Protein AF-F1T765-F1 (afdb_monomer)

Foldseek 3Di:
DDDDPCPPVVVVVVVVVVVVPDPPPPPLPPVVVVCVVPAQFDFWDDKDQDFPAWPVDQFGIWTWTAGPVRFTWIKTAHSVRPWIKIWGPPAFDDWDDPVQCVLCVVVVVVVQDDDDPDPQKDKGKDWPIWTWTAMDTPDPQADDRIKIKTKMKIAIGTDDPPDDDDDDDRIKIKIWIHHSPPRDIIIGIDPDD

Nearest PDB structures (foldseek):
  1q9g-assembly1_A  TM=2.241E-01  e=2.980E+00  Escherichia coli
  5had-assembly1_A  TM=2.107E-01  e=5.037E+00  Arabidopsis thaliana

Mean predicted aligned error: 12.99 Å

Radius of gyration: 25.13 Å; Cα contacts (8 Å, |Δi|>4): 348; chains: 1; bounding box: 52×64×85 Å

Organism: NCBI:txid588581

pLDDT: mean 74.71, std 17.62, range [35.94, 95.75]

Secondary structure (DSSP, 8-state):
--------HHHHHHHHHHHTS---------HHHHHHHHS-EEEEEEEES-PPPBTTB---EEEEEEETT--EEEEEE-TTSS-EEEEEEEEEEEES-HHHHHHHHHHHHHHHS-----TTEEEEEEEEEEEEEEEEE-STT--SSEEEEEEEEEEEEE--SS-----S-SEEEEEEEEETTT--EEEEEE---

Structure (mmCIF, N/CA/C/O backbone):
data_AF-F1T765-F1
#
_entry.id   AF-F1T765-F1
#
loop_
_atom_site.group_PDB
_atom_site.id
_atom_site.type_symbol
_atom_site.label_atom_id
_atom_site.label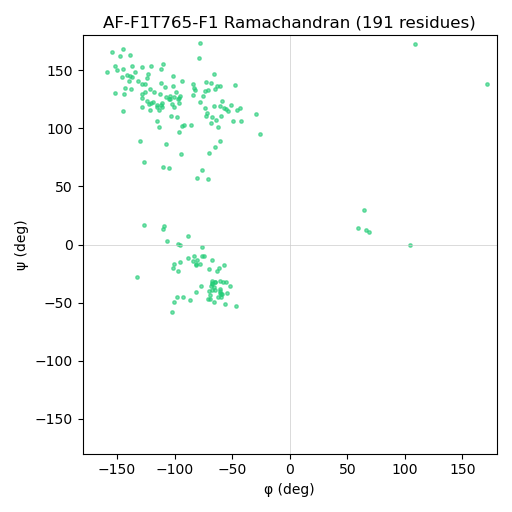_alt_id
_atom_site.label_comp_id
_atom_site.label_asym_id
_atom_site.label_entity_id
_atom_site.label_seq_id
_atom_site.pdbx_PDB_ins_code
_atom_site.Cartn_x
_atom_site.Cartn_y
_atom_site.Cartn_z
_atom_site.occupancy
_atom_site.B_iso_or_equiv
_atom_site.auth_seq_id
_atom_site.auth_comp_id
_atom_site.auth_asym_id
_atom_site.auth_atom_id
_atom_site.pdbx_PDB_model_num
ATOM 1 N N . MET A 1 1 ? -9.607 45.121 -66.274 1.00 36.75 1 MET A N 1
ATOM 2 C CA . MET A 1 1 ? -10.170 43.754 -66.302 1.00 36.75 1 MET A CA 1
ATOM 3 C C . MET A 1 1 ? -10.018 43.162 -64.905 1.00 36.75 1 MET A C 1
ATOM 5 O O . MET A 1 1 ? -8.932 42.735 -64.545 1.00 36.75 1 MET A O 1
ATOM 9 N N . ILE A 1 2 ? -11.048 43.284 -64.062 1.00 36.38 2 ILE A N 1
ATOM 10 C CA . ILE A 1 2 ? -10.992 42.885 -62.647 1.00 36.38 2 ILE A CA 1
ATOM 11 C C . ILE A 1 2 ? -11.568 41.472 -62.557 1.00 36.38 2 ILE A C 1
ATOM 13 O O . ILE A 1 2 ? -12.783 41.292 -62.552 1.00 36.38 2 ILE A O 1
ATOM 17 N N . PHE A 1 3 ? -10.695 40.463 -62.555 1.00 35.94 3 PHE A N 1
ATOM 18 C CA . PHE A 1 3 ? -11.099 39.084 -62.292 1.00 35.94 3 PHE A CA 1
ATOM 19 C C . PHE A 1 3 ? -11.426 38.952 -60.802 1.00 35.94 3 PHE A C 1
ATOM 21 O O . PHE A 1 3 ? -10.570 39.080 -59.929 1.00 35.94 3 PHE A O 1
ATOM 28 N N . ILE A 1 4 ? -12.713 38.776 -60.527 1.00 47.75 4 ILE A N 1
ATOM 29 C CA . ILE A 1 4 ? -13.301 38.715 -59.195 1.00 47.75 4 ILE A CA 1
ATOM 30 C C . ILE A 1 4 ? -12.691 37.541 -58.415 1.00 47.75 4 ILE A C 1
ATOM 32 O O . ILE A 1 4 ? -12.862 36.379 -58.782 1.00 47.75 4 ILE A O 1
ATOM 36 N N . LYS A 1 5 ? -12.037 37.854 -57.287 1.00 54.12 5 LYS A N 1
ATOM 37 C CA . LYS A 1 5 ? -11.737 36.914 -56.198 1.00 54.12 5 LYS A CA 1
ATOM 38 C C . LYS A 1 5 ? -13.054 36.367 -55.631 1.00 54.12 5 LYS A C 1
ATOM 40 O O . LYS A 1 5 ? -13.598 36.921 -54.682 1.00 54.12 5 LYS A O 1
ATOM 45 N N . LYS A 1 6 ? -13.574 35.274 -56.187 1.00 49.47 6 LYS A N 1
ATOM 46 C CA . LYS A 1 6 ? -14.536 34.410 -55.488 1.00 49.47 6 LYS A CA 1
ATOM 47 C C . LYS A 1 6 ? -13.748 33.282 -54.840 1.00 49.47 6 LYS A C 1
ATOM 49 O O . LYS A 1 6 ? -13.691 32.171 -55.356 1.00 49.47 6 LYS A O 1
ATOM 54 N N . ILE A 1 7 ? -13.107 33.588 -53.712 1.00 54.66 7 ILE A N 1
ATOM 55 C CA . ILE A 1 7 ? -12.743 32.530 -52.769 1.00 54.66 7 ILE A CA 1
ATOM 56 C C . ILE A 1 7 ? -14.070 31.886 -52.379 1.00 54.66 7 ILE A C 1
ATOM 58 O O . ILE A 1 7 ? -14.937 32.532 -51.791 1.00 54.66 7 ILE A O 1
ATOM 62 N N . ASN A 1 8 ? -14.259 30.651 -52.835 1.00 53.41 8 ASN A N 1
ATOM 63 C CA . ASN A 1 8 ? -15.448 29.859 -52.585 1.00 53.41 8 ASN A CA 1
ATOM 64 C C . ASN A 1 8 ? -15.675 29.821 -51.070 1.00 53.41 8 ASN A C 1
ATOM 66 O O . ASN A 1 8 ? -14.854 29.263 -50.342 1.00 53.41 8 ASN A O 1
ATOM 70 N N . LEU A 1 9 ? -16.770 30.415 -50.589 1.00 51.91 9 LEU A N 1
ATOM 71 C CA . LEU A 1 9 ? -17.118 30.428 -49.162 1.00 51.91 9 LEU A CA 1
ATOM 72 C C . LEU A 1 9 ? -17.172 28.997 -48.595 1.00 51.91 9 LEU A C 1
ATOM 74 O O . LEU A 1 9 ? -16.782 28.759 -47.458 1.00 51.91 9 LEU A O 1
ATOM 78 N N . ALA A 1 10 ? -17.564 28.038 -49.440 1.00 56.56 10 ALA A N 1
ATOM 79 C CA . ALA A 1 10 ? -17.563 26.608 -49.152 1.00 56.56 10 ALA A CA 1
ATOM 80 C C . ALA A 1 10 ? -16.166 26.047 -48.822 1.00 56.56 10 ALA A C 1
ATOM 82 O O . ALA A 1 10 ? -16.053 25.131 -48.017 1.00 56.56 10 ALA A O 1
ATOM 83 N N . PHE A 1 11 ? -15.100 26.613 -49.396 1.00 54.44 11 PHE A N 1
ATOM 84 C CA . PHE A 1 11 ? -13.723 26.177 -49.153 1.00 54.44 11 PHE A CA 1
ATOM 85 C C . PHE A 1 11 ? -13.198 26.683 -47.803 1.00 54.44 11 PHE A C 1
ATOM 87 O O . PHE A 1 11 ? -12.518 25.953 -47.090 1.00 54.44 11 PHE A O 1
ATOM 94 N N . VAL A 1 12 ? -13.587 27.900 -47.401 1.00 56.88 12 VAL A N 1
ATOM 95 C CA . VAL A 1 12 ? -13.310 28.420 -46.050 1.00 56.88 12 VAL A CA 1
ATOM 96 C C . VAL A 1 12 ? -14.108 27.632 -45.006 1.00 56.88 12 VAL A C 1
ATOM 98 O O . VAL A 1 12 ? -13.567 27.281 -43.961 1.00 56.88 12 VAL A O 1
ATOM 101 N N . PHE A 1 13 ? -15.357 27.266 -45.315 1.00 52.22 13 PHE A N 1
ATOM 102 C CA . PHE A 1 13 ? -16.193 26.446 -44.434 1.00 52.22 13 PHE A CA 1
ATOM 103 C C . PHE A 1 13 ? -15.626 25.029 -44.236 1.00 52.22 13 PHE A C 1
ATOM 105 O O . PHE A 1 13 ? -15.615 24.528 -43.116 1.00 52.22 13 PHE A O 1
ATOM 112 N N . LEU A 1 14 ? -15.080 24.413 -45.292 1.00 54.53 14 LEU A N 1
ATOM 113 C CA . LEU A 1 14 ? -14.406 23.109 -45.230 1.00 54.53 14 LEU A CA 1
ATOM 114 C C . LEU A 1 14 ? -13.110 23.139 -44.408 1.00 54.53 14 LEU A C 1
ATOM 116 O O . LEU A 1 14 ? -12.839 22.188 -43.680 1.00 54.53 14 LEU A O 1
ATOM 120 N N . ILE A 1 15 ? -12.342 24.231 -44.463 1.00 54.78 15 ILE A N 1
ATOM 121 C CA . ILE A 1 15 ? -11.128 24.384 -43.646 1.00 54.78 15 ILE A CA 1
ATOM 122 C C . ILE A 1 15 ? -11.493 24.559 -42.162 1.00 54.78 15 ILE A C 1
ATOM 124 O O . ILE A 1 15 ? -10.871 23.932 -41.310 1.00 54.78 15 ILE A O 1
ATOM 128 N N . VAL A 1 16 ? -12.548 25.318 -41.837 1.00 55.41 16 VAL A N 1
ATOM 129 C CA . VAL A 1 16 ? -13.034 25.464 -40.447 1.00 55.41 16 VAL A CA 1
ATOM 130 C C . VAL A 1 16 ? -13.638 24.154 -39.912 1.00 55.41 16 VAL A C 1
ATOM 132 O O . VAL A 1 16 ? -13.420 23.813 -38.751 1.00 55.41 16 VAL A O 1
ATOM 135 N N . LEU A 1 17 ? -14.319 23.368 -40.754 1.00 48.44 17 LEU A N 1
ATOM 136 C CA . LEU A 1 17 ? -14.787 22.020 -40.400 1.00 48.44 17 LEU A CA 1
ATOM 137 C C . LEU A 1 17 ? -13.632 21.025 -40.210 1.00 48.44 17 LEU A C 1
ATOM 139 O O . LEU A 1 17 ? -13.716 20.182 -39.321 1.00 48.44 17 LEU A O 1
ATOM 143 N N . GLY A 1 18 ? -12.539 21.157 -40.970 1.00 47.56 18 GLY A N 1
ATOM 144 C CA . GLY A 1 18 ? -11.315 20.366 -40.800 1.00 47.56 18 GLY A CA 1
ATOM 145 C C . GLY A 1 18 ? -10.597 20.620 -39.469 1.00 47.56 18 GLY A C 1
ATOM 146 O O . GLY A 1 18 ? -10.063 19.682 -38.885 1.00 47.56 18 GLY A O 1
ATOM 147 N N . PHE A 1 19 ? -10.660 21.846 -38.935 1.00 46.06 19 PHE A N 1
ATOM 148 C CA . PHE A 1 19 ? -10.177 22.170 -37.581 1.00 46.06 19 PHE A CA 1
ATOM 149 C C . PHE A 1 19 ? -11.138 21.732 -36.460 1.00 46.06 19 PHE A C 1
ATOM 151 O O . PHE A 1 19 ? -10.733 21.646 -35.302 1.00 46.06 19 PHE A O 1
ATOM 158 N N . LEU A 1 20 ? -12.401 21.434 -36.787 1.00 42.84 20 LEU A N 1
ATOM 159 C CA . LEU A 1 20 ? -13.411 20.921 -35.854 1.00 42.84 20 LEU A CA 1
ATOM 160 C C . LEU A 1 20 ? -13.539 19.394 -35.868 1.00 42.84 20 LEU A C 1
ATOM 162 O O . LEU A 1 20 ? -14.302 18.851 -35.061 1.00 42.84 20 LEU A O 1
ATOM 166 N N . VAL A 1 21 ? -12.757 18.686 -36.696 1.00 45.31 21 VAL A N 1
ATOM 167 C CA . VAL A 1 21 ? -12.472 17.261 -36.484 1.00 45.31 21 VAL A CA 1
ATOM 168 C C . VAL A 1 21 ? -11.566 17.172 -35.265 1.00 45.31 21 VAL A C 1
ATOM 170 O O . VAL A 1 21 ? -10.345 17.072 -35.342 1.00 45.31 21 VAL A O 1
ATOM 173 N N . ARG A 1 22 ? -12.235 17.294 -34.118 1.00 37.75 22 ARG A N 1
ATOM 174 C CA . ARG A 1 22 ? -11.790 16.929 -32.788 1.00 37.75 22 ARG A CA 1
ATOM 175 C C . ARG A 1 22 ? -10.817 15.770 -32.906 1.00 37.75 22 ARG A C 1
ATOM 177 O O . ARG A 1 22 ? -11.221 14.647 -33.196 1.00 37.75 22 ARG A O 1
ATOM 184 N N . CYS A 1 23 ? -9.560 16.044 -32.591 1.00 43.03 23 CYS A N 1
ATOM 185 C CA . CYS A 1 23 ? -8.761 15.064 -31.887 1.00 43.03 23 CYS A CA 1
ATOM 186 C C . CYS A 1 23 ? -9.663 14.552 -30.750 1.00 43.03 23 CYS A C 1
ATOM 188 O O . CYS A 1 23 ? -10.072 15.370 -29.917 1.00 43.03 23 CYS A O 1
ATOM 190 N N . PRO A 1 24 ? -10.065 13.272 -30.699 1.00 41.12 24 PRO A N 1
ATOM 191 C CA . PRO A 1 24 ? -10.692 12.741 -29.512 1.00 41.12 24 PRO A CA 1
ATOM 192 C C . PRO A 1 24 ? -9.564 12.524 -28.502 1.00 41.12 24 PRO A C 1
ATOM 194 O O . PRO A 1 24 ? -9.298 11.408 -28.076 1.00 41.12 24 PRO A O 1
ATOM 197 N N . GLN A 1 25 ? -8.910 13.607 -28.076 1.00 42.47 25 GLN A N 1
ATOM 198 C CA . GLN A 1 25 ? -8.553 13.694 -26.677 1.00 42.47 25 GLN A CA 1
ATOM 199 C C . GLN A 1 25 ? -9.902 13.769 -25.964 1.00 42.47 25 GLN A C 1
ATOM 201 O O . GLN A 1 25 ? -10.425 14.843 -25.672 1.00 42.47 25 GLN A O 1
ATOM 206 N N . GLN A 1 26 ? -10.511 12.600 -25.719 1.00 38.69 26 GLN A N 1
ATOM 207 C CA . GLN A 1 26 ? -11.196 12.435 -24.446 1.00 38.69 26 GLN A CA 1
ATOM 208 C C . GLN A 1 26 ? -10.228 13.042 -23.437 1.00 38.69 26 GLN A C 1
ATOM 210 O O . GLN A 1 26 ? -9.084 12.581 -23.403 1.00 38.69 26 GLN A O 1
ATOM 215 N N . PRO A 1 27 ? -10.598 14.111 -22.716 1.00 46.50 27 PRO A N 1
ATOM 216 C CA . PRO A 1 27 ? -9.723 14.560 -21.664 1.00 46.50 27 PRO A CA 1
ATOM 217 C C . PRO A 1 27 ? -9.581 13.332 -20.770 1.00 46.50 27 PRO A C 1
ATOM 219 O O . PRO A 1 27 ? -10.585 12.828 -20.254 1.00 46.50 27 PRO A O 1
ATOM 222 N N . GLU A 1 28 ? -8.360 12.804 -20.644 1.00 52.75 28 GLU A N 1
ATOM 223 C CA . GLU A 1 28 ? -7.955 12.237 -19.367 1.00 52.75 28 GLU A CA 1
ATOM 224 C C . GLU A 1 28 ? -8.486 13.243 -18.357 1.00 52.75 28 GLU A C 1
ATOM 226 O O . GLU A 1 28 ? -8.101 14.414 -18.386 1.00 52.75 28 GLU A O 1
ATOM 231 N N . LYS A 1 29 ? -9.559 12.861 -17.658 1.00 60.97 29 LYS A N 1
ATOM 232 C CA . LYS A 1 29 ? -10.260 13.765 -16.753 1.00 60.97 29 LYS A CA 1
ATOM 233 C C . LYS A 1 29 ? -9.171 14.336 -15.864 1.00 60.97 29 LYS A C 1
ATOM 235 O O . LYS A 1 29 ? -8.483 13.544 -15.230 1.00 60.97 29 LYS A O 1
ATOM 240 N N . ASP A 1 30 ? -9.002 15.655 -15.877 1.00 75.69 30 ASP A N 1
ATOM 241 C C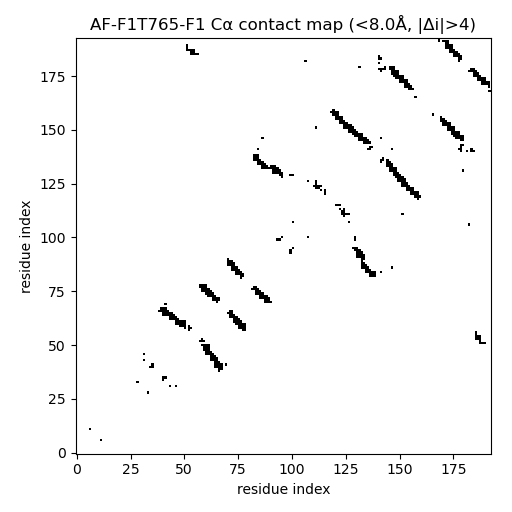A . ASP A 1 30 ? -7.968 16.320 -15.095 1.00 75.69 30 ASP A CA 1
ATOM 242 C C . ASP A 1 30 ? -8.035 15.800 -13.652 1.00 75.69 30 ASP A C 1
ATOM 244 O O . ASP A 1 30 ? -9.002 16.050 -12.921 1.00 75.69 30 ASP A O 1
ATOM 248 N N . ILE A 1 31 ? -7.051 14.968 -13.305 1.00 77.31 31 ILE A N 1
ATOM 249 C CA . ILE A 1 31 ? -7.026 14.197 -12.067 1.00 77.31 31 ILE A CA 1
ATOM 250 C C . ILE A 1 31 ? -6.926 15.139 -10.871 1.00 77.31 31 ILE A C 1
ATOM 252 O O . ILE A 1 31 ? -7.537 14.881 -9.836 1.00 77.31 31 ILE A O 1
ATOM 256 N N . GLU A 1 32 ? -6.254 16.279 -11.034 1.00 81.62 32 GLU A N 1
ATOM 257 C CA . GLU A 1 32 ? -6.145 17.308 -10.007 1.00 81.62 32 GLU A CA 1
ATOM 258 C C . GLU A 1 32 ? -7.510 17.933 -9.724 1.00 81.62 32 GLU A C 1
ATOM 260 O O . GLU A 1 32 ? -7.960 17.959 -8.575 1.00 81.62 32 GLU A O 1
ATOM 265 N N . THR A 1 33 ? -8.222 18.344 -10.780 1.00 83.12 33 THR A N 1
ATOM 266 C CA . THR A 1 33 ? -9.591 18.869 -10.666 1.00 83.12 33 THR A CA 1
ATOM 267 C C . THR A 1 33 ? -10.541 17.827 -10.075 1.00 83.12 33 THR A C 1
ATOM 269 O O . THR A 1 33 ? -11.374 18.153 -9.222 1.00 83.12 33 THR A O 1
ATOM 272 N N . TYR A 1 34 ? -10.429 16.560 -10.491 1.00 84.62 34 TYR A N 1
ATOM 273 C CA . TYR A 1 34 ? -11.228 15.478 -9.920 1.00 84.62 34 TYR A CA 1
ATOM 274 C C . TYR A 1 34 ? -10.975 15.333 -8.419 1.00 84.62 34 TYR A C 1
ATOM 276 O O . TYR A 1 34 ? -11.930 15.220 -7.644 1.00 84.62 34 TYR A O 1
ATOM 284 N N . ILE A 1 35 ? -9.711 15.369 -8.000 1.00 83.06 35 ILE A N 1
ATOM 285 C CA . ILE A 1 35 ? -9.341 15.174 -6.603 1.00 83.06 35 ILE A CA 1
ATOM 286 C C . ILE A 1 35 ? -9.795 16.349 -5.744 1.00 83.06 35 ILE A C 1
ATOM 288 O O . ILE A 1 35 ? -10.443 16.135 -4.722 1.00 83.06 35 ILE A O 1
ATOM 292 N N . ALA A 1 36 ? -9.544 17.579 -6.194 1.00 8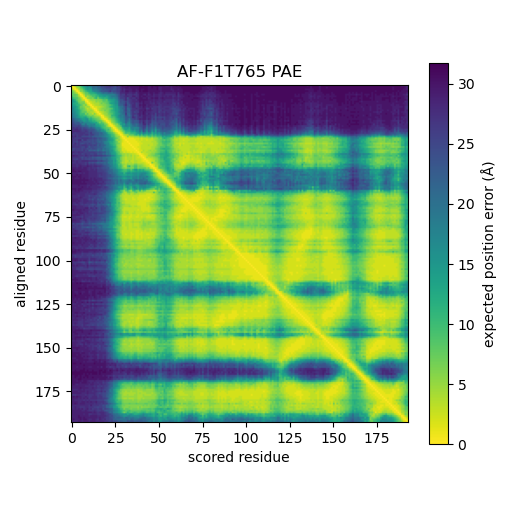2.75 36 ALA A N 1
ATOM 293 C CA . ALA A 1 36 ? -9.976 18.794 -5.509 1.00 82.75 36 ALA A CA 1
ATOM 294 C C . ALA A 1 36 ? -11.499 18.855 -5.307 1.00 82.75 36 ALA A C 1
ATOM 296 O O . ALA A 1 36 ? -11.975 19.405 -4.314 1.00 82.75 36 ALA A O 1
ATOM 297 N N . LYS A 1 37 ? -12.269 18.281 -6.242 1.00 85.69 37 LYS A N 1
ATOM 298 C CA . LYS A 1 37 ? -13.733 18.247 -6.179 1.00 85.69 37 LYS A CA 1
ATOM 299 C C . LYS A 1 37 ? -14.283 17.139 -5.276 1.00 85.69 37 LYS A C 1
ATOM 301 O O . LYS A 1 37 ? -15.283 17.370 -4.601 1.00 85.69 37 LYS A O 1
ATOM 306 N N . ASN A 1 38 ? -13.701 15.938 -5.318 1.00 85.75 38 ASN A N 1
ATOM 307 C CA . ASN A 1 38 ? -14.290 14.745 -4.688 1.00 85.75 38 ASN A CA 1
ATOM 308 C C . ASN A 1 38 ? -13.662 14.378 -3.342 1.00 85.75 38 ASN A C 1
ATOM 310 O O . ASN A 1 38 ? -14.288 13.682 -2.545 1.00 85.75 38 ASN A O 1
ATOM 314 N N . PHE A 1 39 ? -12.449 14.848 -3.073 1.00 85.44 39 PHE A N 1
ATOM 315 C CA . PHE A 1 39 ? -11.780 14.665 -1.796 1.00 85.44 39 PHE A CA 1
ATOM 316 C C . PHE A 1 39 ? -11.673 16.024 -1.112 1.00 85.44 39 PHE A C 1
ATOM 318 O O . PHE A 1 39 ? -11.617 17.060 -1.770 1.00 85.44 39 PHE A O 1
ATOM 325 N N . GLU A 1 40 ? -11.661 16.041 0.221 1.00 85.31 40 GLU A N 1
ATOM 326 C CA . GLU A 1 40 ? -11.496 17.265 1.013 1.00 85.31 40 GLU A CA 1
ATOM 327 C C . GLU A 1 40 ? -10.059 17.800 0.907 1.00 85.31 40 GLU A C 1
ATOM 329 O O . GLU A 1 40 ? -9.364 17.950 1.900 1.00 85.31 40 GLU A O 1
ATOM 334 N N . CYS A 1 41 ? -9.582 18.059 -0.305 1.00 86.31 41 CYS A N 1
ATOM 335 C CA . CYS A 1 41 ? -8.218 18.442 -0.606 1.00 86.31 41 CYS A CA 1
ATOM 336 C C . CYS A 1 41 ? -8.013 19.944 -0.372 1.00 86.31 41 CYS A C 1
ATOM 338 O O . CYS A 1 41 ? -8.806 20.780 -0.811 1.00 86.31 41 CYS A O 1
ATOM 340 N N . LYS A 1 42 ? -6.924 20.279 0.321 1.00 87.00 42 LYS A N 1
ATOM 341 C CA . LYS A 1 42 ? -6.418 21.640 0.520 1.00 87.00 42 LYS A CA 1
ATOM 342 C C . LYS A 1 42 ? -5.305 21.963 -0.473 1.00 87.00 42 LYS A C 1
ATOM 344 O O . LYS A 1 42 ? -5.285 23.052 -1.040 1.00 87.00 42 LYS A O 1
ATOM 349 N N . THR A 1 43 ? -4.364 21.041 -0.668 1.00 87.44 43 THR A N 1
ATOM 350 C CA . THR A 1 43 ? -3.207 21.239 -1.552 1.00 87.44 43 THR A CA 1
ATOM 351 C C . THR A 1 43 ? -2.736 19.906 -2.109 1.00 87.44 43 THR A C 1
ATOM 353 O O . THR A 1 43 ? -2.514 18.974 -1.340 1.00 87.44 43 THR A O 1
ATOM 356 N N . ILE A 1 44 ? -2.543 19.825 -3.424 1.00 85.88 44 ILE A N 1
ATOM 357 C CA . ILE A 1 44 ? -1.947 18.658 -4.082 1.00 85.88 44 ILE A CA 1
ATOM 358 C C . ILE A 1 44 ? -0.425 18.792 -4.000 1.00 85.88 44 ILE A C 1
ATOM 360 O O . ILE A 1 44 ? 0.123 19.848 -4.308 1.00 85.88 44 ILE A O 1
ATOM 364 N N . LYS A 1 45 ? 0.247 17.739 -3.530 1.00 83.12 45 LYS A N 1
ATOM 365 C CA . LYS A 1 45 ? 1.708 17.689 -3.379 1.00 83.12 45 LYS A CA 1
ATOM 366 C C . LYS A 1 45 ? 2.369 17.096 -4.621 1.00 83.12 45 LYS A C 1
ATOM 368 O O . LYS A 1 45 ? 3.365 17.635 -5.092 1.00 83.12 45 LYS A O 1
ATOM 373 N N . SER A 1 46 ? 1.822 16.003 -5.146 1.00 79.69 46 SER A N 1
ATOM 374 C CA . SER A 1 46 ? 2.315 15.370 -6.369 1.00 79.69 46 SER A CA 1
ATOM 375 C C . SER A 1 46 ? 1.251 14.494 -7.019 1.00 79.69 46 SER A C 1
ATOM 377 O O . SER A 1 46 ? 0.450 13.874 -6.322 1.00 79.69 46 SER A O 1
ATOM 379 N N . VAL A 1 47 ? 1.292 14.410 -8.349 1.00 74.62 47 VAL A N 1
ATOM 380 C CA . VAL A 1 47 ? 0.541 13.450 -9.163 1.00 74.62 47 VAL A CA 1
ATOM 381 C C . VAL A 1 47 ? 1.563 12.651 -9.963 1.00 74.62 47 VAL A C 1
ATOM 383 O O . VAL A 1 47 ? 2.280 13.218 -10.785 1.00 74.62 47 VAL A O 1
ATOM 386 N N . ASP A 1 48 ? 1.645 11.349 -9.716 1.00 68.00 48 ASP A N 1
ATOM 387 C CA . ASP A 1 48 ? 2.419 10.423 -10.537 1.00 68.00 48 ASP A CA 1
ATOM 388 C C . ASP A 1 48 ? 1.458 9.635 -11.437 1.00 68.00 48 ASP A C 1
ATOM 390 O O . ASP A 1 48 ? 0.642 8.831 -10.971 1.00 68.00 48 ASP A O 1
ATOM 394 N N . GLY A 1 49 ? 1.533 9.916 -12.741 1.00 55.66 49 GLY A N 1
ATOM 395 C CA . GLY A 1 49 ? 0.773 9.219 -13.784 1.00 55.66 49 GLY A CA 1
ATOM 396 C C . GLY A 1 49 ? 1.325 7.831 -14.123 1.00 55.66 49 GLY A C 1
ATOM 397 O O . GLY A 1 49 ? 0.756 7.128 -14.954 1.00 55.66 49 GLY A O 1
ATOM 398 N N . THR A 1 50 ? 2.426 7.429 -13.489 1.00 52.00 50 THR A N 1
ATOM 399 C CA . THR A 1 50 ? 3.126 6.161 -13.705 1.00 52.00 50 THR A CA 1
ATOM 400 C C . THR A 1 50 ? 3.304 5.440 -12.377 1.00 52.00 50 THR A C 1
ATOM 402 O O . THR A 1 50 ? 4.406 5.288 -11.859 1.00 52.00 50 THR A O 1
ATOM 405 N N . VAL A 1 51 ? 2.202 4.933 -11.830 1.00 49.69 51 VAL A N 1
ATOM 406 C CA . VAL A 1 51 ? 2.307 3.907 -10.786 1.00 49.69 51 VAL A CA 1
ATOM 407 C C . VAL A 1 51 ? 2.794 2.622 -11.461 1.00 49.69 51 VAL A C 1
ATOM 409 O O . VAL A 1 51 ? 2.249 2.262 -12.512 1.00 49.69 51 VAL A O 1
ATOM 412 N N . PRO A 1 52 ? 3.804 1.919 -10.914 1.00 44.38 52 PRO A N 1
ATOM 413 C CA . PRO A 1 52 ? 4.091 0.554 -11.330 1.00 44.38 52 PRO A CA 1
ATOM 414 C C . PRO A 1 52 ? 2.780 -0.244 -11.353 1.00 44.38 52 PRO A C 1
ATOM 416 O O . PRO A 1 52 ? 1.956 -0.065 -10.451 1.00 44.38 52 PRO A O 1
ATOM 419 N N . PRO A 1 53 ? 2.539 -1.078 -12.379 1.00 43.75 53 PRO A N 1
ATOM 420 C CA . PRO A 1 53 ? 1.311 -1.851 -12.461 1.00 43.75 53 PRO A CA 1
ATOM 421 C C . PRO A 1 53 ? 1.165 -2.661 -11.176 1.00 43.75 53 PRO A C 1
ATOM 423 O O . PRO A 1 53 ? 1.998 -3.516 -10.886 1.00 43.75 53 PRO A O 1
ATOM 426 N N . ILE A 1 54 ? 0.116 -2.375 -10.405 1.00 47.72 54 ILE A N 1
ATOM 427 C CA . ILE A 1 54 ? -0.180 -3.136 -9.198 1.00 47.72 54 ILE A CA 1
ATOM 428 C C . ILE A 1 54 ? -0.367 -4.588 -9.633 1.00 47.72 54 ILE A C 1
ATOM 430 O O . ILE A 1 54 ? -1.200 -4.872 -10.502 1.00 47.72 54 ILE A O 1
ATOM 434 N N . LEU A 1 55 ? 0.408 -5.512 -9.064 1.00 40.44 55 LEU A N 1
ATOM 435 C CA . LEU A 1 55 ? 0.286 -6.933 -9.380 1.00 40.44 55 LEU A CA 1
ATOM 436 C C . LEU A 1 55 ? -1.120 -7.399 -8.959 1.00 40.44 55 LEU A C 1
ATOM 438 O O . LEU A 1 55 ? -1.413 -7.575 -7.781 1.00 40.44 55 LEU A O 1
ATOM 442 N N . GLY A 1 56 ? -2.023 -7.510 -9.943 1.00 41.91 56 GLY A N 1
ATOM 443 C CA . GLY A 1 56 ? -3.446 -7.827 -9.755 1.00 41.91 56 GLY A CA 1
ATOM 444 C C . GLY A 1 56 ? -4.441 -6.659 -9.896 1.00 41.91 56 GLY A C 1
ATOM 445 O O . GLY A 1 56 ? -5.645 -6.898 -9.805 1.00 41.91 56 GLY A O 1
ATOM 446 N N . GLY A 1 57 ? -4.009 -5.418 -10.166 1.00 45.47 57 GLY A N 1
ATOM 447 C CA . GLY A 1 57 ? -4.899 -4.248 -10.217 1.00 45.47 57 GLY A CA 1
ATOM 448 C C . GLY A 1 57 ? -4.543 -3.203 -11.282 1.00 45.47 57 GLY A C 1
ATOM 449 O O . GLY A 1 57 ? -3.426 -2.713 -11.355 1.00 45.47 57 GLY A O 1
ATOM 450 N N . LYS A 1 58 ? -5.539 -2.800 -12.083 1.00 52.06 58 LYS A N 1
ATOM 451 C CA . LYS A 1 58 ? -5.456 -1.724 -13.094 1.00 52.06 58 LYS A CA 1
ATOM 452 C C . LYS A 1 58 ? -5.608 -0.325 -12.458 1.00 52.06 58 LYS A C 1
ATOM 454 O O . LYS A 1 58 ? -6.565 0.381 -12.782 1.00 52.06 58 LYS A O 1
ATOM 459 N N . PHE A 1 59 ? -4.764 0.050 -11.498 1.00 57.50 59 PHE A N 1
ATOM 460 C CA . PHE A 1 59 ? -4.795 1.399 -10.908 1.00 57.50 59 PHE A CA 1
ATOM 461 C C . PHE A 1 59 ? -3.693 2.259 -11.522 1.00 57.50 59 PHE A C 1
ATOM 463 O O . PHE A 1 59 ? -2.547 1.827 -11.534 1.00 57.50 59 PHE A O 1
ATOM 470 N N . ASN A 1 60 ? -4.032 3.444 -12.044 1.00 63.50 60 ASN A N 1
ATOM 471 C CA . ASN A 1 60 ? -3.124 4.212 -12.911 1.00 63.50 60 ASN A CA 1
ATOM 472 C C . ASN A 1 60 ? -2.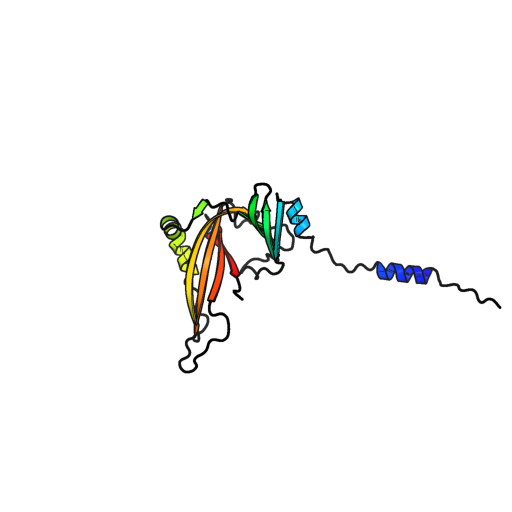888 5.659 -12.461 1.00 63.50 60 ASN A C 1
ATOM 474 O O . ASN A 1 60 ? -2.376 6.442 -13.248 1.00 63.50 60 ASN A O 1
ATOM 478 N N . TYR A 1 61 ? -3.203 6.030 -11.221 1.00 64.62 61 TYR A N 1
ATOM 479 C CA . TYR A 1 61 ? -2.718 7.294 -10.665 1.00 64.62 61 TYR A CA 1
ATOM 480 C C . TYR A 1 61 ? -2.377 7.136 -9.188 1.00 64.62 61 TYR A C 1
ATOM 482 O O . TYR A 1 61 ? -3.161 6.567 -8.419 1.00 64.62 61 TYR A O 1
ATOM 490 N N . TYR A 1 62 ? -1.219 7.674 -8.812 1.00 75.12 62 TYR A N 1
ATOM 491 C CA . TYR A 1 62 ? -0.809 7.878 -7.430 1.00 75.12 62 TYR A CA 1
ATOM 492 C C . TYR A 1 62 ? -0.767 9.378 -7.173 1.00 75.12 62 TYR A C 1
ATOM 494 O O . TYR A 1 62 ? -0.047 10.111 -7.850 1.00 75.12 62 TYR 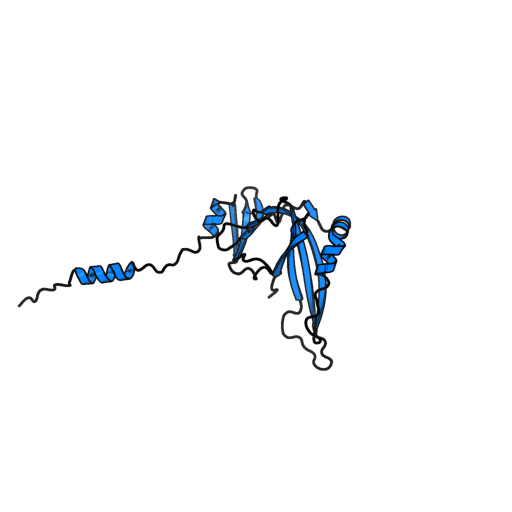A O 1
ATOM 502 N N . VAL A 1 63 ? -1.557 9.851 -6.213 1.00 80.50 63 VAL A N 1
ATOM 503 C CA . VAL A 1 63 ? -1.616 11.278 -5.882 1.00 80.50 63 VAL A CA 1
ATOM 504 C C . VAL A 1 63 ? -1.409 11.476 -4.397 1.00 80.50 63 VAL A C 1
ATOM 506 O O . VAL A 1 63 ? -2.138 10.909 -3.587 1.00 80.50 63 VAL A O 1
ATOM 509 N N . SER A 1 64 ? -0.447 12.322 -4.040 1.00 86.44 64 SER A N 1
ATOM 510 C CA . SER A 1 64 ? -0.258 12.772 -2.665 1.00 86.44 64 SER A CA 1
ATOM 511 C C . SER A 1 64 ? -0.827 14.180 -2.488 1.00 86.44 64 SER A C 1
ATOM 513 O O . SER A 1 64 ? -0.656 15.056 -3.341 1.00 86.44 64 SER A O 1
ATOM 515 N N . PHE A 1 65 ? -1.540 14.413 -1.388 1.00 89.62 65 PHE A N 1
ATOM 516 C CA . PHE A 1 65 ? -2.155 15.706 -1.094 1.00 89.62 65 PHE A CA 1
ATOM 517 C C . PHE A 1 65 ? -2.347 15.913 0.412 1.00 89.62 65 PHE A C 1
ATOM 519 O O . PHE A 1 65 ? -2.237 14.983 1.207 1.00 89.62 65 PHE A O 1
ATOM 526 N N . VAL A 1 66 ? -2.625 17.154 0.801 1.00 91.25 66 VAL A N 1
ATOM 527 C CA . VAL A 1 66 ? -3.000 17.541 2.165 1.00 91.25 66 VAL A CA 1
ATOM 528 C C . VAL A 1 66 ? -4.498 17.793 2.194 1.00 91.25 66 VAL A C 1
ATOM 530 O O . VAL A 1 66 ? -5.000 18.559 1.364 1.00 91.25 66 VAL A O 1
ATOM 533 N N . ASP A 1 67 ? -5.219 17.169 3.122 1.00 90.00 67 ASP A N 1
ATOM 534 C CA . ASP A 1 67 ? -6.654 17.409 3.284 1.00 90.00 67 ASP A CA 1
ATOM 535 C C . ASP A 1 67 ? -6.951 18.731 4.034 1.00 90.00 67 ASP A C 1
ATOM 537 O O . ASP A 1 67 ? -6.056 19.427 4.526 1.00 90.00 67 ASP A O 1
ATOM 541 N N . LYS A 1 68 ? -8.225 19.122 4.122 1.00 89.75 68 LYS A N 1
ATOM 542 C CA . LYS A 1 68 ? -8.666 20.346 4.817 1.00 89.75 68 LYS A CA 1
ATOM 543 C C . LYS A 1 68 ? -8.368 20.337 6.319 1.00 89.75 68 LYS A C 1
ATOM 545 O O . LYS A 1 68 ? -8.264 21.408 6.914 1.00 89.75 68 LYS A O 1
ATOM 550 N N . SER A 1 69 ? -8.199 19.162 6.917 1.00 90.44 69 SER A N 1
ATOM 551 C CA . SER A 1 69 ? -7.795 18.975 8.311 1.00 90.44 69 SER A CA 1
ATOM 552 C C . SER A 1 69 ? -6.272 18.925 8.495 1.00 90.44 69 SER A C 1
ATOM 554 O O . SER A 1 69 ? -5.806 18.721 9.612 1.00 90.44 69 SER A O 1
ATOM 556 N N . ASN A 1 70 ? -5.495 19.195 7.440 1.00 90.62 70 ASN A N 1
ATOM 557 C CA . ASN A 1 70 ? -4.033 19.117 7.400 1.00 90.62 70 ASN A CA 1
ATOM 558 C C . ASN A 1 70 ? -3.470 17.698 7.592 1.00 90.62 70 ASN A C 1
ATOM 560 O O . ASN A 1 70 ? -2.356 17.541 8.091 1.00 90.62 70 ASN A O 1
ATOM 564 N N . ASN A 1 71 ? -4.215 16.668 7.189 1.00 89.69 71 ASN A N 1
ATOM 565 C CA . ASN A 1 71 ? -3.693 15.309 7.121 1.00 89.69 71 ASN A CA 1
ATOM 566 C C . ASN A 1 71 ? -2.961 15.074 5.806 1.00 89.69 71 ASN A C 1
ATOM 568 O O . ASN A 1 71 ? -3.448 15.443 4.734 1.00 89.69 71 ASN A O 1
ATOM 572 N N . ASP A 1 72 ? -1.827 14.390 5.897 1.00 90.75 72 ASP A N 1
ATOM 573 C CA . ASP A 1 72 ? -1.101 13.921 4.728 1.00 90.75 72 ASP A CA 1
ATOM 574 C C . ASP A 1 72 ? -1.784 12.677 4.185 1.00 90.75 72 ASP A C 1
ATOM 576 O O . ASP A 1 72 ? -1.955 11.690 4.897 1.00 90.75 72 ASP A O 1
ATOM 580 N N . CYS A 1 73 ? -2.183 12.729 2.921 1.00 90.12 73 CYS A N 1
ATOM 581 C CA . CYS A 1 73 ? -2.940 11.681 2.266 1.00 90.12 73 CYS A CA 1
ATOM 582 C C . CYS A 1 73 ? -2.212 11.197 1.017 1.00 90.12 73 CYS A C 1
ATOM 584 O O . CYS A 1 73 ? -1.605 11.992 0.295 1.00 90.12 73 CYS A O 1
ATOM 586 N N . PHE A 1 74 ? -2.351 9.909 0.721 1.00 88.19 74 PHE A N 1
ATOM 587 C CA . PHE A 1 74 ? -2.078 9.384 -0.609 1.00 88.19 74 PHE A CA 1
ATOM 588 C C . PHE A 1 74 ? -3.300 8.642 -1.150 1.00 88.19 74 PHE A C 1
ATOM 590 O O . PHE A 1 74 ? -4.042 7.997 -0.407 1.00 88.19 74 PHE A O 1
ATOM 597 N N . LEU A 1 75 ? -3.523 8.771 -2.453 1.00 86.81 75 LEU A N 1
ATOM 598 C CA . LEU A 1 75 ? -4.649 8.209 -3.178 1.00 86.81 75 LEU A CA 1
ATOM 599 C C . LEU A 1 75 ? -4.128 7.343 -4.318 1.00 86.81 75 LEU A C 1
ATOM 601 O O . LEU A 1 75 ? -3.414 7.828 -5.193 1.00 86.81 75 LEU A O 1
ATOM 605 N N . ILE A 1 76 ? -4.544 6.083 -4.319 1.00 84.12 76 ILE A N 1
ATOM 606 C CA . ILE A 1 76 ? -4.394 5.165 -5.445 1.00 84.12 76 ILE A CA 1
ATOM 607 C C . ILE A 1 76 ? -5.754 5.088 -6.129 1.00 84.12 76 ILE A C 1
ATOM 609 O O . ILE A 1 76 ? -6.742 4.731 -5.486 1.00 84.12 76 ILE A O 1
ATOM 613 N N . ILE A 1 77 ? -5.830 5.434 -7.412 1.00 81.31 77 ILE A N 1
ATOM 614 C CA . ILE A 1 77 ? -7.098 5.496 -8.151 1.00 81.31 77 ILE A CA 1
ATOM 615 C C . ILE A 1 77 ? -6.950 4.931 -9.565 1.00 81.31 77 ILE A C 1
ATOM 617 O O . ILE A 1 77 ? -5.895 5.006 -10.197 1.00 81.31 77 ILE A O 1
ATOM 621 N N . ASN A 1 78 ? -8.004 4.284 -10.052 1.00 78.88 78 ASN A N 1
ATOM 622 C CA . ASN A 1 78 ? -8.013 3.691 -11.383 1.00 78.88 78 ASN A CA 1
ATOM 623 C C . ASN A 1 78 ? -8.258 4.738 -12.489 1.00 78.88 78 ASN A C 1
ATOM 625 O O . ASN A 1 78 ? -8.795 5.804 -12.203 1.00 78.88 78 ASN A O 1
ATOM 629 N N . PRO A 1 79 ? -7.915 4.449 -13.762 1.00 75.69 79 PRO A N 1
ATOM 630 C CA . PRO A 1 79 ? -8.084 5.396 -14.872 1.00 75.69 79 PRO A CA 1
ATOM 631 C C . PRO A 1 79 ? -9.482 6.000 -15.017 1.00 75.69 79 PRO A C 1
ATOM 633 O O . PRO A 1 79 ? -9.643 7.148 -15.419 1.00 75.69 79 PRO A O 1
ATOM 636 N N . SER A 1 80 ? -10.515 5.207 -14.731 1.00 78.38 80 SER A N 1
ATOM 637 C CA . SER A 1 80 ? -11.916 5.621 -14.842 1.00 78.38 80 SER A CA 1
ATOM 638 C C . SER A 1 80 ? -12.377 6.525 -13.693 1.00 78.38 80 SER A C 1
ATOM 640 O O . SER A 1 80 ? -13.440 7.147 -13.805 1.00 78.38 80 SER A O 1
ATOM 642 N N . LEU A 1 81 ? -11.549 6.660 -12.651 1.00 79.25 81 LEU A N 1
ATOM 643 C CA . LEU A 1 81 ? -11.755 7.440 -11.431 1.00 79.25 81 LEU A CA 1
ATOM 644 C C . LEU A 1 81 ? -12.891 6.938 -10.531 1.00 79.25 81 LEU A C 1
ATOM 646 O O . LEU A 1 81 ? -13.308 7.632 -9.609 1.00 79.25 81 LEU A O 1
ATOM 650 N N . ASP A 1 82 ? -13.405 5.739 -10.777 1.00 81.38 82 ASP A N 1
ATOM 651 C CA . ASP A 1 82 ? -14.526 5.150 -10.045 1.00 81.38 82 ASP A CA 1
ATOM 652 C C . ASP A 1 82 ? -14.083 4.222 -8.914 1.00 81.38 82 ASP A C 1
ATOM 654 O O . ASP A 1 82 ? -14.899 3.920 -8.049 1.00 81.38 82 ASP A O 1
ATOM 658 N N . LYS A 1 83 ? -12.820 3.784 -8.877 1.00 83.50 83 LYS A N 1
ATOM 659 C CA . LYS A 1 83 ? -12.293 2.917 -7.816 1.00 83.50 83 LYS A CA 1
ATOM 660 C C . LYS A 1 83 ? -11.015 3.475 -7.213 1.00 83.50 83 LYS A C 1
ATOM 662 O O . LYS A 1 83 ? -10.072 3.765 -7.948 1.00 83.50 83 LYS A O 1
ATOM 667 N N . TYR A 1 84 ? -10.961 3.562 -5.887 1.00 85.12 84 TYR A N 1
ATOM 668 C CA . TYR A 1 84 ? -9.841 4.168 -5.179 1.00 85.12 84 TYR A CA 1
ATOM 669 C C . TYR A 1 84 ? -9.539 3.550 -3.808 1.00 85.12 84 TYR A C 1
ATOM 671 O O . TYR A 1 84 ? -10.382 2.915 -3.167 1.00 85.12 84 TYR A O 1
ATOM 679 N N . ILE A 1 85 ? -8.326 3.824 -3.330 1.00 88.31 85 ILE A N 1
ATOM 680 C CA . ILE A 1 85 ? -7.871 3.647 -1.949 1.00 88.31 85 ILE A CA 1
ATOM 681 C C . ILE A 1 85 ? -7.247 4.973 -1.519 1.00 88.31 85 ILE A C 1
ATOM 683 O O . ILE A 1 85 ? -6.273 5.423 -2.114 1.00 88.31 85 ILE A O 1
ATOM 687 N N . LEU A 1 86 ? -7.820 5.603 -0.502 1.00 89.81 86 LEU A N 1
ATOM 688 C CA . LEU A 1 86 ? -7.294 6.787 0.162 1.00 89.81 86 LEU A CA 1
ATOM 689 C C . LEU A 1 86 ? -6.697 6.357 1.498 1.00 89.81 86 LEU A C 1
ATOM 691 O O . LEU A 1 86 ? -7.401 5.774 2.324 1.00 89.81 86 LEU A O 1
ATOM 695 N N . VAL A 1 87 ? -5.436 6.687 1.734 1.00 91.06 87 VAL A N 1
ATOM 696 C CA . VAL A 1 87 ? -4.729 6.361 2.972 1.00 91.06 87 VAL A CA 1
ATOM 697 C C . VAL A 1 87 ? -4.236 7.645 3.621 1.00 91.06 87 VAL A C 1
ATOM 699 O O . VAL A 1 87 ? -3.672 8.517 2.960 1.00 91.06 87 VAL A O 1
ATOM 702 N N . TYR A 1 88 ? -4.457 7.757 4.928 1.00 92.00 88 TYR A N 1
ATOM 703 C CA . TYR A 1 88 ? -4.032 8.897 5.730 1.00 92.00 88 TYR A CA 1
ATOM 704 C C . TYR A 1 88 ? -2.667 8.589 6.353 1.00 92.00 88 TYR A C 1
ATOM 706 O O . TYR A 1 88 ? -2.560 7.842 7.324 1.00 92.00 88 TYR A O 1
ATOM 714 N N . ASN A 1 89 ? -1.614 9.158 5.775 1.00 88.06 89 ASN A N 1
ATOM 715 C CA . ASN A 1 89 ? -0.226 8.837 6.074 1.00 88.06 89 ASN A CA 1
ATOM 716 C C . ASN A 1 89 ? 0.210 9.245 7.485 1.00 88.06 89 ASN A C 1
ATOM 718 O O . ASN A 1 89 ? 1.054 8.584 8.068 1.00 88.06 89 ASN A O 1
ATOM 722 N N . ASN A 1 90 ? -0.349 10.318 8.044 1.00 88.12 90 ASN A N 1
ATOM 723 C CA . ASN A 1 90 ? -0.032 10.776 9.399 1.00 88.12 90 ASN A CA 1
ATOM 724 C C . ASN A 1 90 ? -1.037 10.296 10.466 1.00 88.12 90 ASN A C 1
ATOM 726 O O . ASN A 1 90 ? -0.879 10.638 11.637 1.00 88.12 90 ASN A O 1
ATOM 730 N N . LEU A 1 91 ? -2.061 9.520 10.086 1.00 91.12 91 LEU A N 1
ATOM 731 C CA . LEU A 1 91 ? -3.076 8.989 11.001 1.00 91.12 91 LEU A CA 1
ATOM 732 C C . LEU A 1 91 ? -2.880 7.488 11.207 1.00 91.12 91 LEU A C 1
ATOM 734 O O . LEU A 1 91 ? -3.497 6.649 10.543 1.00 91.12 91 LEU A O 1
ATOM 738 N N . TYR A 1 92 ? -2.023 7.173 12.166 1.00 90.81 92 TYR A N 1
ATOM 739 C CA . TYR A 1 92 ? -1.672 5.809 12.519 1.00 90.81 92 TYR A CA 1
ATOM 740 C C . TYR A 1 92 ? -2.542 5.274 13.655 1.00 90.81 92 TYR A C 1
ATOM 742 O O . TYR A 1 92 ? -2.858 5.983 14.610 1.00 90.81 92 TYR A O 1
ATOM 750 N N . ILE A 1 93 ? -2.922 4.006 13.534 1.00 93.69 93 ILE A N 1
ATOM 751 C CA . ILE A 1 93 ? -3.710 3.258 14.518 1.00 93.69 93 ILE A CA 1
ATOM 752 C C . ILE A 1 93 ? -2.775 2.366 15.333 1.00 93.69 93 ILE A C 1
ATOM 754 O O . ILE A 1 93 ? -2.795 2.390 16.561 1.00 93.69 93 ILE A O 1
ATOM 758 N N . GLU A 1 94 ? -1.920 1.616 14.640 1.00 94.19 94 GLU A N 1
ATOM 759 C CA . GLU A 1 94 ? -0.871 0.801 15.243 1.00 94.19 94 GLU A CA 1
ATOM 760 C C . GLU A 1 94 ? 0.420 0.964 14.445 1.00 94.19 94 GLU A C 1
ATOM 762 O O . GLU A 1 94 ? 0.403 1.059 13.217 1.00 94.19 94 GLU A O 1
ATOM 767 N N . HIS A 1 95 ? 1.540 0.962 15.158 1.00 92.69 95 HIS A N 1
ATOM 768 C CA . HIS A 1 95 ? 2.873 1.017 14.580 1.00 92.69 95 HIS A CA 1
ATOM 769 C C . HIS A 1 95 ? 3.672 -0.203 14.978 1.00 92.69 95 HIS A C 1
ATOM 771 O O . HIS A 1 95 ? 3.440 -0.781 16.045 1.00 92.69 95 HIS A O 1
ATOM 777 N N . ASN A 1 96 ? 4.628 -0.525 14.117 1.00 91.19 96 ASN A N 1
ATOM 778 C CA . ASN A 1 96 ? 5.591 -1.604 14.213 1.00 91.19 96 ASN A CA 1
ATOM 779 C C . ASN A 1 96 ? 5.881 -2.041 15.657 1.00 91.19 96 ASN A C 1
ATOM 781 O O . ASN A 1 96 ? 6.690 -1.459 16.382 1.00 91.19 96 ASN A O 1
ATOM 785 N N . SER A 1 97 ? 5.163 -3.074 16.087 1.00 93.62 97 SER A N 1
ATOM 786 C CA . SER A 1 97 ? 5.235 -3.618 17.436 1.00 93.62 97 SER A CA 1
ATOM 787 C C . SER A 1 97 ? 5.237 -5.131 17.366 1.00 93.62 97 SER A C 1
ATOM 789 O O . SER A 1 97 ? 4.670 -5.723 16.446 1.00 93.62 97 SER A O 1
ATOM 791 N N . LYS A 1 98 ? 5.821 -5.778 18.378 1.00 94.38 98 LYS A N 1
ATOM 792 C CA . LYS A 1 98 ? 5.837 -7.241 18.455 1.00 94.38 98 LYS A CA 1
ATOM 793 C C . LYS A 1 98 ? 4.425 -7.829 18.368 1.00 94.38 98 LYS A C 1
ATOM 795 O O . LYS A 1 98 ? 4.209 -8.774 17.629 1.00 94.38 98 LYS A O 1
ATOM 800 N N . LYS A 1 99 ? 3.449 -7.215 19.045 1.00 95.25 99 LYS A N 1
ATOM 801 C CA . LYS A 1 99 ? 2.041 -7.635 18.996 1.00 95.25 99 LYS A CA 1
ATOM 802 C C . LYS A 1 99 ? 1.473 -7.584 17.573 1.00 95.25 99 LYS A C 1
ATOM 804 O O . LYS A 1 99 ? 0.759 -8.498 17.170 1.00 95.25 99 LYS A O 1
ATOM 809 N N . LEU A 1 100 ? 1.784 -6.525 16.826 1.00 94.69 100 LEU A N 1
ATOM 810 C CA . LEU A 1 100 ? 1.331 -6.345 15.449 1.00 94.69 100 LEU A CA 1
ATOM 811 C C . LEU A 1 100 ? 2.001 -7.345 14.497 1.00 94.69 100 LEU A C 1
ATOM 813 O O . LEU A 1 100 ? 1.326 -7.965 13.677 1.00 94.69 100 LEU A O 1
ATOM 817 N N . GLN A 1 101 ? 3.311 -7.544 14.646 1.00 95.00 101 GLN A N 1
ATOM 818 C CA . GLN A 1 101 ? 4.058 -8.541 13.880 1.00 95.00 101 GLN A CA 1
ATOM 819 C C . GLN A 1 101 ? 3.557 -9.959 14.177 1.00 95.00 101 GLN A C 1
ATOM 821 O O . GLN A 1 101 ? 3.289 -10.713 13.249 1.00 95.00 101 GLN A O 1
ATOM 826 N N . ASP A 1 102 ? 3.334 -10.299 15.449 1.00 95.75 102 ASP A N 1
ATOM 827 C CA . ASP A 1 102 ? 2.783 -11.592 15.862 1.00 95.75 102 ASP A CA 1
ATOM 828 C C . ASP A 1 102 ? 1.381 -11.815 15.265 1.00 95.75 102 ASP A C 1
ATOM 830 O O . ASP A 1 102 ? 1.076 -12.910 14.791 1.00 95.75 102 ASP A O 1
ATOM 834 N N . LYS A 1 103 ? 0.539 -10.769 15.218 1.00 95.19 103 LYS A N 1
ATOM 835 C CA . LYS A 1 103 ? -0.814 -10.823 14.634 1.00 95.19 103 LYS A CA 1
ATOM 836 C C . LYS A 1 103 ? -0.801 -11.187 13.145 1.00 95.19 103 LYS A C 1
ATOM 838 O O . LYS A 1 103 ? -1.686 -11.916 12.691 1.00 95.19 103 LYS A O 1
ATOM 843 N N . TYR A 1 104 ? 0.176 -10.692 12.386 1.00 94.69 104 TYR A N 1
ATOM 844 C CA . TYR A 1 104 ? 0.271 -10.907 10.937 1.00 94.69 104 TYR A CA 1
ATOM 845 C C . TYR A 1 104 ? 1.432 -11.814 10.520 1.00 94.69 104 TYR A C 1
ATOM 847 O O . TYR A 1 104 ? 1.726 -11.904 9.331 1.00 94.69 104 TYR A O 1
ATOM 855 N N . ARG A 1 105 ? 2.054 -12.530 11.463 1.00 94.69 105 ARG A N 1
ATOM 856 C CA . ARG A 1 105 ? 3.283 -13.311 11.260 1.00 94.69 105 ARG A CA 1
ATOM 857 C C . ARG A 1 105 ? 3.255 -14.188 10.014 1.00 94.69 105 ARG A C 1
ATOM 859 O O . ARG A 1 105 ? 4.152 -14.092 9.189 1.00 94.69 105 ARG A O 1
ATOM 866 N N . ASP A 1 106 ? 2.226 -15.016 9.865 1.00 92.81 106 ASP A N 1
ATOM 867 C CA . ASP A 1 106 ? 2.165 -15.985 8.765 1.00 92.81 106 ASP A CA 1
ATOM 868 C C . ASP A 1 106 ? 2.016 -15.280 7.402 1.00 92.81 106 ASP A C 1
ATOM 870 O O . ASP A 1 106 ? 2.569 -15.722 6.397 1.00 92.81 106 ASP A O 1
ATOM 874 N N . PHE A 1 107 ? 1.317 -14.138 7.374 1.00 91.88 107 PHE A N 1
ATOM 875 C CA . PHE A 1 107 ? 1.196 -13.307 6.177 1.00 91.88 107 PHE A CA 1
ATOM 876 C C . PHE A 1 107 ? 2.522 -12.616 5.846 1.00 91.88 107 PHE A C 1
ATOM 878 O O . PHE A 1 107 ? 2.966 -12.696 4.705 1.00 91.88 107 PHE A O 1
ATOM 885 N N . ILE A 1 108 ? 3.186 -12.018 6.842 1.00 93.88 108 ILE A N 1
ATOM 886 C CA . ILE A 1 108 ? 4.513 -11.403 6.692 1.00 93.88 108 ILE A CA 1
ATOM 887 C C . ILE A 1 108 ? 5.502 -12.434 6.146 1.00 93.88 108 ILE A C 1
ATOM 889 O O . ILE A 1 108 ? 6.140 -12.188 5.129 1.00 93.88 108 ILE A O 1
ATOM 893 N N . GLN A 1 109 ? 5.578 -13.614 6.764 1.00 92.62 109 GLN A N 1
ATOM 894 C CA . GLN A 1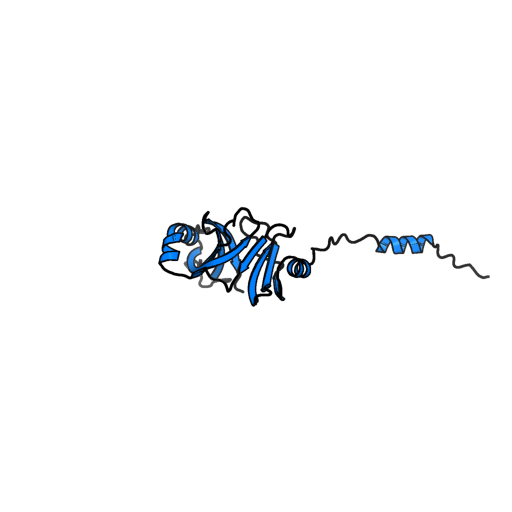 109 ? 6.505 -14.666 6.352 1.00 92.62 109 GLN A CA 1
ATOM 895 C C . GLN A 1 109 ? 6.264 -15.092 4.898 1.00 92.62 109 GLN A C 1
ATOM 897 O O . GLN A 1 109 ? 7.208 -15.180 4.125 1.00 92.62 109 GLN A O 1
ATOM 902 N N . SER A 1 110 ? 4.998 -15.236 4.484 1.00 89.75 110 SER A N 1
ATOM 903 C CA . SER A 1 110 ? 4.660 -15.564 3.090 1.00 89.75 110 SER A CA 1
ATOM 904 C C . SER A 1 110 ? 5.125 -14.521 2.065 1.00 89.75 110 SER A C 1
ATOM 906 O O . SER A 1 110 ? 5.207 -14.832 0.879 1.00 89.75 110 SER A O 1
ATOM 908 N N . LYS A 1 111 ? 5.397 -13.285 2.503 1.00 88.62 111 LYS A N 1
ATOM 909 C CA . LYS A 1 111 ? 5.917 -12.196 1.665 1.00 88.62 111 LYS A CA 1
ATOM 910 C C . LYS A 1 111 ? 7.426 -12.028 1.755 1.00 88.62 111 LYS A C 1
ATOM 912 O O . LYS A 1 111 ? 8.016 -11.511 0.819 1.00 88.62 111 LYS A O 1
ATOM 917 N N . LEU A 1 112 ? 8.044 -12.485 2.841 1.00 90.06 112 LEU A N 1
ATOM 918 C CA . LEU A 1 112 ? 9.497 -12.476 3.002 1.00 90.06 112 LEU A CA 1
ATOM 919 C C . LEU A 1 112 ? 10.197 -13.673 2.344 1.00 90.06 112 LEU A C 1
ATOM 921 O O . LEU A 1 112 ? 11.419 -13.663 2.235 1.00 90.06 112 LEU A O 1
ATOM 925 N N . ASP A 1 113 ? 9.440 -14.671 1.891 1.00 83.12 113 ASP A N 1
ATOM 926 C CA . ASP A 1 113 ? 9.968 -15.851 1.205 1.00 83.12 113 ASP A CA 1
ATOM 927 C C . ASP A 1 113 ? 9.575 -15.847 -0.290 1.00 83.12 113 ASP A C 1
ATOM 929 O O . ASP A 1 113 ? 8.779 -16.691 -0.723 1.00 83.12 113 ASP A O 1
ATOM 933 N N . PRO A 1 114 ? 10.075 -14.901 -1.115 1.00 70.19 114 PRO A N 1
ATOM 934 C CA . PRO A 1 114 ? 9.788 -14.915 -2.542 1.00 70.19 114 PRO A CA 1
ATOM 935 C C . PRO A 1 114 ? 10.421 -16.150 -3.207 1.00 70.19 114 PRO A C 1
ATOM 937 O O . PRO A 1 114 ? 11.502 -16.602 -2.815 1.00 70.19 114 PRO A O 1
ATOM 940 N N . PRO A 1 115 ? 9.782 -16.720 -4.243 1.00 67.31 115 PRO A N 1
ATOM 941 C CA . PRO A 1 115 ? 10.361 -17.841 -4.968 1.00 67.31 115 PRO A CA 1
ATOM 942 C C . PRO A 1 115 ? 11.646 -17.407 -5.688 1.00 67.31 115 PRO A C 1
ATOM 944 O O . PRO A 1 115 ? 11.673 -16.390 -6.377 1.00 67.31 115 PRO A O 1
ATOM 947 N N . ASN A 1 116 ? 12.713 -18.204 -5.578 1.00 68.31 116 ASN A N 1
ATOM 948 C CA . ASN A 1 116 ? 13.929 -17.976 -6.358 1.00 68.31 116 ASN A CA 1
ATOM 949 C C . ASN A 1 116 ? 13.637 -18.241 -7.839 1.00 68.31 116 ASN A C 1
ATOM 951 O O . ASN A 1 116 ? 13.436 -19.384 -8.252 1.00 68.31 116 ASN A O 1
ATOM 955 N N . PHE A 1 117 ? 13.617 -17.177 -8.637 1.00 65.38 117 PHE A N 1
ATOM 956 C CA . PHE A 1 117 ? 13.303 -17.260 -10.063 1.00 65.38 117 PHE A CA 1
ATOM 957 C C . PHE A 1 117 ? 14.491 -17.719 -10.930 1.00 65.38 117 PHE A C 1
ATOM 959 O O . PHE A 1 117 ? 14.290 -18.065 -12.092 1.00 65.38 117 PHE A O 1
ATOM 966 N N . SER A 1 118 ? 15.721 -17.730 -10.398 1.00 65.06 118 SER A N 1
ATOM 967 C CA . SER A 1 118 ? 16.941 -18.108 -11.129 1.00 65.06 118 SER A CA 1
ATOM 968 C C . SER A 1 118 ? 17.994 -18.729 -10.204 1.00 65.06 118 SER A C 1
ATOM 970 O O . SER A 1 118 ? 18.081 -18.374 -9.035 1.00 65.06 118 SER A O 1
ATOM 972 N N . SER A 1 119 ? 18.831 -19.628 -10.734 1.00 64.12 119 SER A N 1
ATOM 973 C CA . SER A 1 119 ? 20.011 -20.168 -10.036 1.00 64.12 119 SER A CA 1
ATOM 974 C C . SER A 1 119 ? 21.176 -19.179 -9.943 1.00 64.12 119 SER A C 1
ATOM 976 O O . SER A 1 119 ? 22.167 -19.465 -9.281 1.00 64.12 119 SER A O 1
ATOM 978 N N . GLU A 1 120 ? 21.099 -18.052 -10.643 1.00 67.44 120 GLU A N 1
ATOM 979 C CA . GLU A 1 120 ? 22.160 -17.040 -10.695 1.00 67.44 120 GLU A CA 1
ATOM 980 C C . GLU A 1 120 ? 22.039 -16.000 -9.573 1.00 67.44 120 GLU A C 1
ATOM 982 O O . GLU A 1 120 ? 22.972 -15.233 -9.346 1.00 67.44 120 GLU A O 1
ATOM 987 N N . TYR A 1 121 ? 20.907 -15.971 -8.863 1.00 68.00 121 TYR A N 1
ATOM 988 C CA . TYR A 1 121 ? 20.606 -14.969 -7.846 1.00 68.00 121 TYR A CA 1
ATOM 989 C C . TYR A 1 121 ? 19.893 -15.611 -6.663 1.00 68.00 121 TYR A C 1
ATOM 991 O O . TYR A 1 121 ? 19.079 -16.516 -6.823 1.00 68.00 121 TYR A O 1
ATOM 999 N N . MET A 1 122 ? 20.165 -15.092 -5.476 1.00 74.81 122 MET A N 1
ATOM 1000 C CA . MET A 1 122 ? 19.403 -15.349 -4.266 1.00 74.81 122 MET A CA 1
ATOM 1001 C C . MET A 1 122 ? 18.706 -14.053 -3.869 1.00 74.81 122 MET A C 1
ATOM 1003 O O . MET A 1 122 ? 19.353 -13.009 -3.798 1.00 74.81 122 MET A O 1
ATOM 1007 N N . ILE A 1 123 ? 17.402 -14.116 -3.618 1.00 77.00 123 ILE A N 1
ATOM 1008 C CA . ILE A 1 123 ? 16.651 -12.965 -3.115 1.00 77.00 123 ILE A CA 1
ATOM 1009 C C . ILE A 1 123 ? 16.555 -13.102 -1.601 1.00 77.00 123 ILE A C 1
ATOM 1011 O O . ILE A 1 123 ? 16.134 -14.140 -1.089 1.00 77.00 123 ILE A O 1
ATOM 1015 N N . LYS A 1 124 ? 16.968 -12.060 -0.883 1.00 83.94 124 LYS A N 1
ATOM 1016 C CA . LYS A 1 124 ? 16.752 -11.948 0.556 1.00 83.94 124 LYS A CA 1
ATOM 1017 C C . LYS A 1 124 ? 15.791 -10.801 0.822 1.00 83.94 124 LYS A C 1
ATOM 1019 O O . LYS A 1 124 ? 16.139 -9.648 0.588 1.00 83.94 124 LYS A O 1
ATOM 1024 N N . SER A 1 125 ? 14.627 -11.119 1.366 1.00 88.12 125 SER A N 1
ATOM 1025 C CA . SER A 1 125 ? 13.633 -10.119 1.744 1.00 88.12 125 SER A CA 1
ATOM 1026 C C . SER A 1 125 ? 13.661 -9.867 3.245 1.00 88.12 125 SER A C 1
ATOM 1028 O O . SER A 1 125 ? 13.900 -10.765 4.056 1.00 88.12 125 SER A O 1
ATOM 1030 N N . SER A 1 126 ? 13.422 -8.622 3.639 1.00 92.00 126 SER A N 1
ATOM 1031 C CA . SER A 1 126 ? 13.327 -8.229 5.046 1.00 92.00 126 SER A CA 1
ATOM 1032 C C . SER A 1 126 ? 12.203 -7.225 5.264 1.00 92.00 126 SER A C 1
ATOM 1034 O O . SER A 1 126 ? 11.988 -6.332 4.446 1.00 92.00 126 SER A O 1
ATOM 1036 N N . LEU A 1 127 ? 11.478 -7.375 6.376 1.00 93.50 127 LEU A N 1
ATOM 1037 C CA . LEU A 1 127 ? 10.462 -6.414 6.791 1.00 93.50 127 LEU A CA 1
ATOM 1038 C C . LEU A 1 127 ? 11.156 -5.155 7.318 1.00 93.50 127 LEU A C 1
ATOM 1040 O O . LEU A 1 127 ? 11.870 -5.214 8.319 1.00 93.50 127 LEU A O 1
ATOM 1044 N N . VAL A 1 128 ? 10.925 -4.026 6.656 1.00 93.81 128 VAL A N 1
ATOM 1045 C CA . VAL A 1 128 ? 11.420 -2.708 7.068 1.00 93.81 128 VAL A CA 1
ATOM 1046 C C . VAL A 1 128 ? 10.446 -2.065 8.042 1.00 93.81 128 VAL A C 1
ATOM 1048 O O . VAL A 1 128 ? 10.854 -1.571 9.091 1.00 93.81 128 VAL A O 1
ATOM 1051 N N . ASP A 1 129 ? 9.157 -2.080 7.704 1.00 93.75 129 ASP A N 1
ATOM 1052 C CA . ASP A 1 129 ? 8.133 -1.450 8.526 1.00 93.75 129 ASP A CA 1
ATOM 1053 C C . ASP A 1 129 ? 6.771 -2.129 8.379 1.00 93.75 129 ASP A C 1
ATOM 1055 O O . ASP A 1 129 ? 6.465 -2.741 7.353 1.00 93.75 129 ASP A O 1
ATOM 1059 N N . LEU A 1 130 ? 5.954 -2.006 9.422 1.00 95.38 130 LEU A N 1
ATOM 1060 C CA . LEU A 1 130 ? 4.591 -2.515 9.459 1.00 95.38 130 LEU A CA 1
ATOM 1061 C C . LEU A 1 130 ? 3.712 -1.561 10.259 1.00 95.38 130 LEU A C 1
ATOM 1063 O O . LEU A 1 130 ? 3.864 -1.436 11.475 1.00 95.38 130 LEU A O 1
ATOM 1067 N N . ASN A 1 131 ? 2.753 -0.941 9.584 1.00 95.31 131 ASN A N 1
ATOM 1068 C CA . ASN A 1 131 ? 1.840 0.026 10.177 1.00 95.31 131 ASN A CA 1
ATOM 1069 C C . ASN A 1 131 ? 0.388 -0.330 9.858 1.00 95.31 131 ASN A C 1
ATOM 1071 O O . ASN A 1 131 ? 0.082 -0.914 8.821 1.00 95.31 131 ASN A O 1
ATOM 1075 N N . VAL A 1 132 ? -0.526 0.079 10.734 1.00 94.88 132 VAL A N 1
ATOM 1076 C CA . VAL A 1 132 ? -1.957 0.154 10.431 1.00 94.88 132 VAL A CA 1
ATOM 1077 C C . VAL A 1 132 ? -2.335 1.623 10.390 1.00 94.88 132 VAL A C 1
ATOM 1079 O O . VAL A 1 132 ? -2.201 2.338 11.386 1.00 94.88 132 VAL A O 1
ATOM 1082 N N . LYS A 1 133 ? -2.805 2.075 9.232 1.00 94.25 133 LYS A N 1
ATOM 1083 C CA . LYS A 1 133 ? -3.216 3.457 8.986 1.00 94.25 133 LYS A CA 1
ATOM 1084 C C . LYS A 1 133 ? -4.723 3.537 8.820 1.00 94.25 133 LYS A C 1
ATOM 1086 O O . LYS A 1 133 ? -5.379 2.583 8.395 1.00 94.25 133 LYS A O 1
ATOM 1091 N N . LYS A 1 134 ? -5.276 4.714 9.102 1.00 93.44 134 LYS A N 1
ATOM 1092 C CA . LYS A 1 134 ? -6.653 5.016 8.716 1.00 93.44 134 LYS A CA 1
ATOM 1093 C C . LYS A 1 134 ? -6.742 5.120 7.192 1.00 93.44 134 LYS A C 1
ATOM 1095 O O . LYS A 1 134 ? -5.886 5.727 6.549 1.00 93.44 134 LYS A O 1
ATOM 1100 N N . GLY A 1 135 ? -7.806 4.576 6.616 1.00 91.00 135 GLY A N 1
ATOM 1101 C CA . GLY A 1 135 ? -8.055 4.612 5.181 1.00 91.00 135 GLY A CA 1
ATOM 1102 C C . GLY A 1 135 ? -9.533 4.741 4.828 1.00 91.00 135 GLY A C 1
ATOM 1103 O O . GLY A 1 135 ? -10.423 4.614 5.668 1.00 91.00 135 GLY A O 1
ATOM 1104 N N . LYS A 1 136 ? -9.799 5.019 3.556 1.00 89.44 136 LYS A N 1
ATOM 1105 C CA . LYS A 1 136 ? -11.120 4.953 2.926 1.00 89.44 136 LYS A CA 1
ATOM 1106 C C . LYS A 1 136 ? -10.951 4.307 1.563 1.00 89.44 136 LYS A C 1
ATOM 1108 O O . LYS A 1 136 ? -10.082 4.704 0.798 1.00 89.44 136 LYS A O 1
ATOM 1113 N N . SER A 1 137 ? -11.802 3.357 1.228 1.00 86.75 137 SER A N 1
ATOM 1114 C CA . SER A 1 137 ? -11.795 2.742 -0.091 1.00 86.75 137 SER A CA 1
ATOM 1115 C C . SER A 1 137 ? -13.217 2.415 -0.504 1.00 86.75 137 SER A C 1
ATOM 1117 O O . SER A 1 137 ? -14.079 2.181 0.340 1.00 86.75 137 SER A O 1
ATOM 1119 N N . ASN A 1 138 ? -13.456 2.424 -1.808 1.00 85.38 138 ASN A N 1
ATOM 1120 C CA . ASN A 1 138 ? -14.658 1.854 -2.405 1.00 85.38 138 ASN A CA 1
ATOM 1121 C C . ASN A 1 138 ? 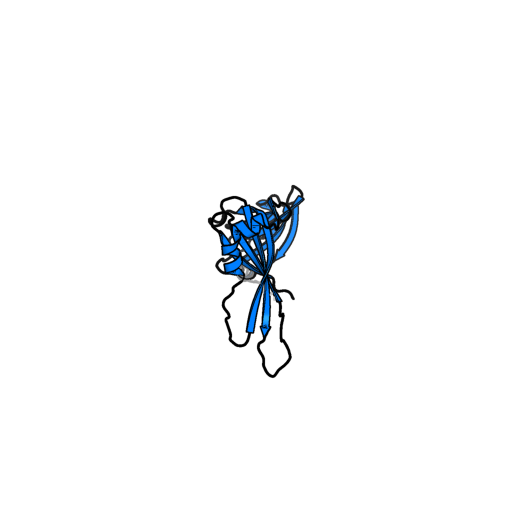-14.343 0.573 -3.196 1.00 85.38 138 ASN A C 1
ATOM 1123 O O . ASN A 1 138 ? -15.146 0.127 -4.013 1.00 85.38 138 ASN A O 1
ATOM 1127 N N . LEU A 1 139 ? -13.165 -0.010 -2.964 1.00 78.75 139 LEU A N 1
ATOM 1128 C CA . LEU A 1 139 ? -12.831 -1.342 -3.428 1.00 78.75 139 LEU A CA 1
ATOM 1129 C C . LEU A 1 139 ? -13.378 -2.367 -2.452 1.00 78.75 139 LEU A C 1
ATOM 1131 O O . LEU A 1 139 ? -13.137 -2.283 -1.250 1.00 78.75 139 LEU A O 1
ATOM 1135 N N . ASP A 1 140 ? -14.002 -3.407 -2.995 1.00 71.50 140 ASP A N 1
ATOM 1136 C CA . ASP A 1 140 ? -14.500 -4.536 -2.208 1.00 71.50 140 ASP A CA 1
ATOM 1137 C C . ASP A 1 140 ? -13.410 -5.227 -1.377 1.00 71.50 140 ASP A C 1
ATOM 1139 O O . ASP A 1 140 ? -13.725 -5.949 -0.438 1.00 71.50 140 ASP A O 1
ATOM 1143 N N . LEU A 1 141 ? -12.135 -5.010 -1.704 1.00 70.81 141 LEU A N 1
ATOM 1144 C CA . LEU A 1 141 ? -11.006 -5.601 -0.995 1.00 70.81 141 LEU A CA 1
ATOM 1145 C C . LEU A 1 141 ? -10.630 -4.862 0.298 1.00 70.81 141 LEU A C 1
ATOM 1147 O O . LEU A 1 141 ? -9.962 -5.473 1.117 1.00 70.81 141 LEU A O 1
ATOM 1151 N N . PHE A 1 142 ? -11.074 -3.615 0.514 1.00 77.75 142 PHE A N 1
ATOM 1152 C CA . PHE A 1 142 ? -10.746 -2.815 1.705 1.00 77.75 142 PHE A CA 1
ATOM 1153 C C . PHE A 1 142 ? -12.010 -2.229 2.341 1.00 77.75 142 PHE A C 1
ATOM 1155 O O . PHE A 1 142 ? -12.440 -1.125 2.000 1.00 77.75 142 PHE A O 1
ATOM 1162 N N . LYS A 1 143 ? -12.635 -2.962 3.269 1.00 69.56 143 LYS A N 1
ATOM 1163 C CA . LYS A 1 143 ? -14.002 -2.632 3.732 1.00 69.56 143 LYS A CA 1
ATOM 1164 C C . LYS A 1 143 ? -14.073 -1.894 5.066 1.00 69.56 143 LYS A C 1
ATOM 1166 O O . LYS A 1 143 ? -15.114 -1.318 5.375 1.00 69.56 143 LYS A O 1
ATOM 1171 N N . LYS A 1 144 ? -13.002 -1.908 5.867 1.00 76.81 144 LYS A N 1
ATOM 1172 C CA . LYS A 1 144 ? -13.071 -1.510 7.288 1.00 76.81 144 LYS A CA 1
ATOM 1173 C C . LYS A 1 144 ? -12.447 -0.167 7.647 1.00 76.81 144 LYS A C 1
ATOM 1175 O O . LYS A 1 144 ? -12.461 0.217 8.809 1.00 76.81 144 LYS A O 1
ATOM 1180 N N . GLY A 1 145 ? -11.943 0.574 6.664 1.00 84.75 145 GLY A N 1
ATOM 1181 C CA . GLY A 1 145 ? -11.339 1.886 6.909 1.00 84.75 145 GLY A CA 1
ATOM 1182 C C . GLY A 1 145 ? -10.008 1.837 7.671 1.00 84.75 145 GLY A C 1
ATOM 1183 O O . GLY A 1 145 ? -9.496 2.877 8.081 1.00 84.75 145 GLY A O 1
ATOM 1184 N N . GLU A 1 146 ? -9.435 0.645 7.823 1.00 92.25 146 GLU A N 1
ATOM 1185 C CA . GLU A 1 146 ? -8.075 0.409 8.291 1.00 92.25 146 GLU A CA 1
ATOM 1186 C C . GLU A 1 146 ? -7.304 -0.278 7.169 1.00 92.25 146 GLU A C 1
ATOM 1188 O O . GLU A 1 146 ? -7.783 -1.250 6.581 1.00 92.25 146 GLU A O 1
ATOM 1193 N N . VAL A 1 147 ? -6.120 0.237 6.862 1.00 92.00 147 VAL A N 1
ATOM 1194 C CA . VAL A 1 147 ? -5.242 -0.308 5.829 1.00 92.00 147 VAL A CA 1
ATOM 1195 C C . VAL A 1 147 ? -3.921 -0.654 6.493 1.00 92.00 147 VAL A C 1
ATOM 1197 O O . VAL A 1 147 ? -3.274 0.205 7.095 1.00 92.00 147 VAL A O 1
ATOM 1200 N N . GLY A 1 148 ? -3.544 -1.925 6.410 1.00 93.06 148 GLY A N 1
ATOM 1201 C CA . GLY A 1 148 ? -2.206 -2.370 6.752 1.00 93.06 148 GLY A CA 1
ATOM 1202 C C . GLY A 1 148 ? -1.235 -1.941 5.660 1.00 93.06 148 GLY A C 1
ATOM 1203 O O . GLY A 1 148 ? -1.509 -2.138 4.481 1.00 93.06 148 GLY A O 1
ATOM 1204 N N . GLU A 1 149 ? -0.116 -1.351 6.048 1.00 92.94 149 GLU A N 1
ATOM 1205 C CA . GLU A 1 149 ? 0.992 -1.005 5.168 1.00 92.94 149 GLU A CA 1
ATOM 1206 C C . GLU A 1 149 ? 2.225 -1.762 5.642 1.00 92.94 149 GLU A C 1
ATOM 1208 O O . GLU A 1 149 ? 2.640 -1.645 6.796 1.00 92.94 149 GLU A O 1
ATOM 1213 N N . MET A 1 150 ? 2.791 -2.552 4.742 1.00 92.81 150 MET A N 1
ATOM 1214 C CA . MET A 1 150 ? 3.973 -3.359 4.973 1.00 92.81 150 MET A CA 1
ATOM 1215 C C . MET A 1 150 ? 5.053 -2.939 3.980 1.00 92.81 150 MET A C 1
ATOM 1217 O O . MET A 1 150 ? 4.842 -3.009 2.772 1.00 92.81 150 MET A O 1
ATOM 1221 N N . LEU A 1 151 ? 6.202 -2.510 4.495 1.00 91.38 151 LEU A N 1
ATOM 1222 C CA . LEU A 1 151 ? 7.370 -2.161 3.694 1.00 91.38 151 LEU A CA 1
ATOM 1223 C C . LEU A 1 151 ? 8.362 -3.317 3.739 1.00 91.38 151 LEU A C 1
ATOM 1225 O O . LEU A 1 151 ? 8.867 -3.660 4.809 1.00 91.38 151 LEU A O 1
ATOM 1229 N N . ILE A 1 152 ? 8.643 -3.906 2.583 1.00 90.38 152 ILE A N 1
ATOM 1230 C CA . ILE A 1 152 ? 9.615 -4.985 2.416 1.00 90.38 152 ILE A CA 1
ATOM 1231 C C . ILE A 1 152 ? 10.791 -4.454 1.609 1.00 90.38 152 ILE A C 1
ATOM 1233 O O . ILE A 1 152 ? 10.611 -3.713 0.648 1.00 90.38 152 ILE A O 1
ATOM 1237 N N . GLN A 1 153 ? 12.002 -4.823 2.004 1.00 88.75 153 GLN A N 1
ATOM 1238 C CA . GLN A 1 153 ? 13.199 -4.593 1.212 1.00 88.75 153 GLN A CA 1
ATOM 1239 C C . GLN A 1 153 ? 13.733 -5.926 0.706 1.00 88.75 153 GLN A C 1
ATOM 1241 O O . GLN A 1 153 ? 14.088 -6.789 1.515 1.00 88.75 153 GLN A O 1
ATOM 1246 N N . ASP A 1 154 ? 13.830 -6.035 -0.614 1.00 86.00 154 ASP A N 1
ATOM 1247 C CA . ASP A 1 154 ? 14.416 -7.165 -1.320 1.00 86.00 154 ASP A CA 1
ATOM 1248 C C . ASP A 1 154 ? 15.851 -6.843 -1.716 1.00 86.00 154 ASP A C 1
ATOM 1250 O O . ASP A 1 154 ? 16.136 -5.793 -2.295 1.00 86.00 154 ASP A O 1
ATOM 1254 N N . GLU A 1 155 ? 16.753 -7.769 -1.422 1.00 82.88 155 GLU A N 1
ATOM 1255 C CA . GLU A 1 155 ? 18.157 -7.714 -1.796 1.00 82.88 155 GLU A CA 1
ATOM 1256 C C . GLU A 1 155 ? 18.482 -8.849 -2.774 1.00 82.88 155 GLU A C 1
ATOM 1258 O O . GLU A 1 155 ? 18.330 -10.029 -2.454 1.00 82.88 155 GLU A O 1
ATOM 1263 N N . TYR A 1 156 ? 18.936 -8.483 -3.972 1.00 78.69 156 TYR A N 1
ATOM 1264 C CA . TYR A 1 156 ? 19.295 -9.396 -5.054 1.00 78.69 156 TYR A CA 1
ATOM 1265 C C . TYR A 1 156 ? 20.782 -9.736 -4.975 1.00 78.69 156 TYR A C 1
ATOM 1267 O O . TYR A 1 156 ? 21.647 -8.958 -5.375 1.00 78.69 156 TYR A O 1
ATOM 1275 N N . ILE A 1 157 ? 21.098 -10.922 -4.473 1.00 73.94 157 ILE A N 1
ATOM 1276 C CA . ILE A 1 157 ? 22.468 -11.388 -4.274 1.00 73.94 157 ILE A CA 1
ATOM 1277 C C . ILE A 1 157 ? 22.861 -12.268 -5.463 1.00 73.94 157 ILE A C 1
ATOM 1279 O O . ILE A 1 157 ? 22.368 -13.383 -5.597 1.00 73.94 157 ILE A O 1
ATOM 1283 N N . TYR A 1 158 ? 23.763 -11.795 -6.324 1.00 70.00 158 TYR A N 1
ATOM 1284 C CA . TYR A 1 158 ? 24.338 -12.617 -7.397 1.00 70.00 158 TYR A CA 1
ATOM 1285 C C . TYR A 1 158 ? 25.145 -13.795 -6.832 1.00 70.00 158 TYR A C 1
ATOM 1287 O O . TYR A 1 158 ? 25.985 -13.615 -5.949 1.00 70.00 158 TYR A O 1
ATOM 1295 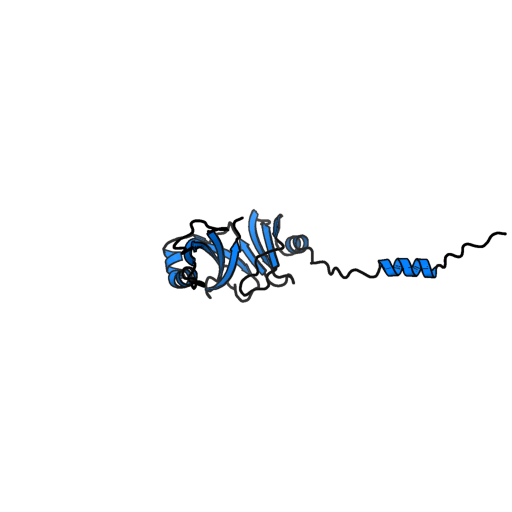N N . MET A 1 159 ? 24.965 -14.980 -7.410 1.00 64.50 159 MET A N 1
ATOM 1296 C CA . MET A 1 159 ? 25.797 -16.160 -7.182 1.00 64.50 159 MET A CA 1
ATOM 1297 C C . MET A 1 159 ? 26.730 -16.396 -8.383 1.00 64.50 159 MET A C 1
ATOM 1299 O O . MET A 1 159 ? 26.597 -17.390 -9.091 1.00 64.50 159 MET A O 1
ATOM 1303 N N . ASP A 1 160 ? 27.681 -15.491 -8.634 1.00 59.50 160 ASP A N 1
ATOM 1304 C CA . ASP A 1 160 ? 28.749 -15.724 -9.622 1.00 59.50 160 ASP A CA 1
ATOM 1305 C C . ASP A 1 160 ? 30.005 -16.274 -8.922 1.00 59.50 160 ASP A C 1
ATOM 1307 O O . ASP A 1 160 ? 30.477 -15.712 -7.932 1.00 59.50 160 ASP A O 1
ATOM 1311 N N . ARG A 1 161 ? 30.543 -17.396 -9.419 1.00 58.12 161 ARG A N 1
ATOM 1312 C CA . ARG A 1 161 ? 31.750 -18.042 -8.872 1.00 58.12 161 ARG A CA 1
ATOM 1313 C C . ARG A 1 161 ? 33.062 -17.439 -9.393 1.00 58.12 161 ARG A C 1
ATOM 1315 O O . ARG A 1 161 ? 34.099 -17.717 -8.800 1.00 58.12 161 ARG A O 1
ATOM 1322 N N . GLU A 1 162 ? 33.043 -16.633 -10.458 1.00 59.94 162 GLU A N 1
ATOM 1323 C CA . GLU A 1 162 ? 34.258 -16.122 -11.116 1.00 59.94 162 GLU A CA 1
ATOM 1324 C C . GLU A 1 162 ? 34.254 -14.614 -11.406 1.00 59.94 162 GLU A C 1
ATOM 1326 O O . GLU A 1 162 ? 35.326 -14.006 -11.439 1.00 59.94 162 GLU A O 1
ATOM 1331 N N . LYS A 1 163 ? 33.099 -13.970 -11.613 1.00 54.44 163 LYS A N 1
ATOM 1332 C CA . LYS A 1 163 ? 33.058 -12.563 -12.048 1.00 54.44 163 LYS A CA 1
ATOM 1333 C C . LYS A 1 163 ? 32.464 -11.653 -10.984 1.00 54.44 163 LYS A C 1
ATOM 1335 O O . LYS A 1 163 ? 31.257 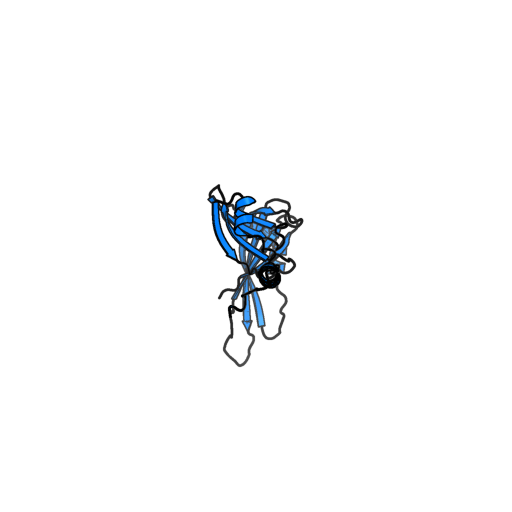-11.492 -10.839 1.00 54.44 163 LYS A O 1
ATOM 1340 N N . GLY A 1 164 ? 33.350 -10.961 -10.276 1.00 54.28 164 GLY A N 1
ATOM 1341 C CA . GLY A 1 164 ? 32.968 -9.814 -9.466 1.00 54.28 164 GLY A CA 1
ATOM 1342 C C . GLY A 1 164 ? 32.522 -8.643 -10.345 1.00 54.28 164 GLY A C 1
ATOM 1343 O O . GLY A 1 164 ? 33.378 -7.974 -10.925 1.00 54.28 164 GLY A O 1
ATOM 1344 N N . LYS A 1 165 ? 31.205 -8.388 -10.418 1.00 50.84 165 LYS A N 1
ATOM 1345 C CA . LYS A 1 165 ? 30.548 -7.061 -10.283 1.00 50.84 165 LYS A CA 1
ATOM 1346 C C . LYS A 1 165 ? 29.048 -7.116 -10.626 1.00 50.84 165 LYS A C 1
ATOM 1348 O O . LYS A 1 165 ? 28.660 -7.699 -11.629 1.00 50.84 165 LYS A O 1
ATOM 1353 N N . MET A 1 166 ? 28.239 -6.425 -9.816 1.00 53.75 166 MET A N 1
ATOM 1354 C CA . MET A 1 166 ? 26.808 -6.165 -10.042 1.00 53.75 166 MET A CA 1
ATOM 1355 C C . MET A 1 166 ? 26.578 -5.133 -11.158 1.00 53.75 166 MET A C 1
ATOM 1357 O O . MET A 1 166 ? 27.276 -4.119 -11.218 1.00 53.75 166 MET A O 1
ATOM 1361 N N . LEU A 1 167 ? 25.562 -5.364 -11.995 1.00 50.72 167 LEU A N 1
ATOM 1362 C CA . LEU A 1 167 ? 24.998 -4.388 -12.934 1.00 50.72 167 LEU A CA 1
ATOM 1363 C C . LEU A 1 167 ? 23.540 -4.097 -12.524 1.00 50.72 167 LEU A C 1
ATOM 1365 O O . LEU A 1 167 ? 22.673 -4.937 -12.733 1.00 50.72 167 LEU A O 1
ATOM 1369 N N . GLY A 1 168 ? 23.267 -2.917 -11.950 1.00 52.31 168 GLY A N 1
ATOM 1370 C CA . GLY A 1 168 ? 21.914 -2.464 -11.563 1.00 52.31 168 GLY A CA 1
ATOM 1371 C C . GLY A 1 168 ? 21.649 -2.421 -10.046 1.00 52.31 168 GLY A C 1
ATOM 1372 O O . GLY A 1 168 ? 22.515 -2.835 -9.273 1.00 52.31 168 GLY A O 1
ATOM 1373 N N . PRO A 1 169 ? 20.495 -1.873 -9.601 1.00 57.97 169 PRO A N 1
ATOM 1374 C CA . PRO A 1 169 ? 20.181 -1.731 -8.183 1.00 57.97 169 PRO A CA 1
ATOM 1375 C C . PRO A 1 169 ? 20.017 -3.103 -7.527 1.00 57.97 169 PRO A C 1
ATOM 1377 O O . PRO A 1 169 ? 19.148 -3.891 -7.883 1.00 57.97 169 PRO A O 1
ATOM 1380 N N . THR A 1 170 ? 20.863 -3.365 -6.539 1.00 71.69 170 THR A N 1
ATOM 1381 C CA . THR A 1 170 ? 20.853 -4.578 -5.715 1.00 71.69 170 THR A CA 1
ATOM 1382 C C . THR A 1 170 ? 19.660 -4.633 -4.768 1.00 71.69 170 THR A C 1
ATOM 1384 O O . THR A 1 170 ? 19.314 -5.704 -4.283 1.00 71.69 170 THR A O 1
ATOM 1387 N N . GLN A 1 171 ? 19.058 -3.482 -4.466 1.00 75.56 171 GLN A N 1
ATOM 1388 C CA . GLN A 1 171 ? 18.021 -3.347 -3.453 1.00 75.56 171 GLN A CA 1
ATOM 1389 C C . GLN A 1 171 ? 16.772 -2.699 -4.040 1.00 75.56 171 GLN A C 1
ATOM 1391 O O . GLN A 1 171 ? 16.852 -1.657 -4.694 1.00 75.56 171 GLN A O 1
ATOM 1396 N N . VAL A 1 172 ? 15.622 -3.311 -3.772 1.00 79.06 172 VAL A N 1
ATOM 1397 C CA . VAL A 1 172 ? 14.297 -2.826 -4.172 1.00 79.06 172 VAL A CA 1
ATOM 1398 C C . VAL A 1 172 ? 13.425 -2.741 -2.925 1.00 79.06 172 VAL A C 1
ATOM 1400 O O . VAL A 1 172 ? 13.485 -3.617 -2.064 1.00 79.06 172 VAL A O 1
ATOM 1403 N N . LYS A 1 173 ? 12.639 -1.668 -2.799 1.00 82.12 173 LYS A N 1
ATOM 1404 C CA . LYS A 1 173 ? 11.652 -1.528 -1.726 1.00 82.12 173 LYS A CA 1
ATOM 1405 C C . LYS A 1 173 ? 10.263 -1.753 -2.291 1.00 82.12 173 LYS A C 1
ATOM 1407 O O . LYS A 1 173 ? 9.851 -1.049 -3.205 1.00 82.12 173 LYS A O 1
ATOM 1412 N N . ASN A 1 174 ? 9.539 -2.687 -1.699 1.00 82.62 174 ASN A N 1
ATOM 1413 C CA . ASN A 1 174 ? 8.164 -2.991 -2.049 1.00 82.62 174 ASN A CA 1
ATOM 1414 C C . ASN A 1 174 ? 7.251 -2.505 -0.937 1.00 82.62 174 ASN A C 1
ATOM 1416 O O . ASN A 1 174 ? 7.511 -2.714 0.252 1.00 82.62 174 ASN A O 1
ATOM 1420 N N . THR A 1 175 ? 6.161 -1.866 -1.335 1.00 85.88 175 THR A N 1
ATOM 1421 C CA . THR A 1 175 ? 5.088 -1.500 -0.420 1.00 85.88 175 THR A CA 1
ATOM 1422 C C . THR A 1 175 ? 3.896 -2.399 -0.688 1.00 85.88 175 THR A C 1
ATOM 1424 O O . THR A 1 175 ? 3.406 -2.503 -1.812 1.00 85.88 175 THR A O 1
ATOM 1427 N N . ILE A 1 176 ? 3.409 -3.038 0.368 1.00 88.44 176 ILE A N 1
ATOM 1428 C CA . ILE A 1 176 ? 2.243 -3.909 0.336 1.00 88.44 176 ILE A CA 1
ATOM 1429 C C . ILE A 1 176 ? 1.150 -3.283 1.194 1.00 88.44 176 ILE A C 1
ATOM 1431 O O . ILE A 1 176 ? 1.303 -3.125 2.405 1.00 88.44 176 ILE A O 1
ATOM 1435 N N . LEU A 1 177 ? 0.024 -2.957 0.565 1.00 89.50 177 LEU A N 1
ATOM 1436 C CA . LEU A 1 177 ? -1.191 -2.516 1.240 1.00 89.50 177 LEU A CA 1
ATOM 1437 C C . LEU A 1 177 ? -2.135 -3.700 1.395 1.00 89.50 177 LEU A C 1
ATOM 1439 O O . LEU A 1 177 ? -2.481 -4.335 0.403 1.00 89.50 177 LEU A O 1
ATOM 1443 N N . PHE A 1 178 ? -2.586 -3.990 2.611 1.00 89.38 178 PHE A N 1
ATOM 1444 C CA . PHE A 1 178 ? -3.471 -5.121 2.882 1.00 89.38 178 PHE A CA 1
ATOM 1445 C C . PHE A 1 178 ? -4.645 -4.751 3.787 1.00 89.38 178 PHE A C 1
ATOM 1447 O O . PHE A 1 178 ? -4.559 -3.865 4.637 1.00 89.38 178 PHE A O 1
ATOM 1454 N N . ASP A 1 179 ? -5.774 -5.422 3.589 1.00 89.75 179 ASP A N 1
ATOM 1455 C CA . ASP A 1 179 ? -6.947 -5.286 4.446 1.00 89.75 179 ASP A CA 1
ATOM 1456 C C . ASP A 1 179 ? -6.705 -6.027 5.764 1.00 89.75 179 ASP A C 1
ATOM 1458 O O . ASP A 1 179 ? -6.312 -7.197 5.784 1.00 89.75 179 ASP A O 1
ATOM 1462 N N . THR A 1 180 ? -6.915 -5.329 6.880 1.00 90.88 180 THR A N 1
ATOM 1463 C CA . THR A 1 180 ? -6.533 -5.812 8.216 1.00 90.88 180 THR A CA 1
ATOM 1464 C C . THR A 1 180 ? -7.344 -7.022 8.688 1.00 90.88 180 THR A C 1
ATOM 1466 O O . THR A 1 180 ? -6.945 -7.689 9.645 1.00 90.88 180 THR A O 1
ATOM 1469 N N . GLU A 1 181 ? -8.455 -7.342 8.018 1.00 88.25 181 GLU A N 1
ATOM 1470 C CA . GLU A 1 181 ? -9.295 -8.500 8.315 1.00 88.25 181 GLU A CA 1
ATOM 1471 C C . GLU A 1 181 ? -9.058 -9.647 7.334 1.00 88.25 181 GLU A C 1
ATOM 1473 O O . GLU A 1 181 ? -8.707 -10.756 7.739 1.00 88.25 181 GLU A O 1
ATOM 1478 N N . THR A 1 182 ? -9.262 -9.390 6.043 1.00 86.69 182 THR A N 1
ATOM 1479 C CA . THR A 1 182 ? -9.237 -10.430 5.009 1.00 86.69 182 THR A CA 1
ATOM 1480 C C . THR A 1 182 ? -7.823 -10.785 4.571 1.00 86.69 182 THR A C 1
ATOM 1482 O O . THR A 1 182 ? -7.629 -11.839 3.968 1.00 86.69 182 THR A O 1
ATOM 1485 N N . LYS A 1 183 ? -6.837 -9.921 4.861 1.00 85.69 183 LYS A N 1
ATOM 1486 C CA . LYS A 1 183 ? -5.446 -10.022 4.384 1.00 85.69 183 LYS A CA 1
ATOM 1487 C C . LYS A 1 183 ? -5.331 -10.014 2.856 1.00 85.69 183 LYS A C 1
ATOM 1489 O O . LYS A 1 183 ? -4.273 -10.323 2.309 1.00 85.69 183 LYS A O 1
ATOM 1494 N N . SER A 1 184 ? -6.409 -9.640 2.165 1.00 84.50 184 SER A N 1
ATOM 1495 C CA . SER A 1 184 ? -6.361 -9.305 0.748 1.00 84.50 184 SER A CA 1
ATOM 1496 C C . SER A 1 184 ? -5.416 -8.129 0.572 1.00 84.50 184 SER A C 1
ATOM 1498 O O . SER A 1 184 ? -5.465 -7.191 1.367 1.00 84.50 184 SER A O 1
ATOM 1500 N N . TYR A 1 185 ? -4.553 -8.177 -0.436 1.00 83.12 185 TYR A N 1
ATOM 1501 C CA . TYR A 1 185 ? -3.465 -7.217 -0.550 1.00 83.12 185 TYR A CA 1
ATOM 1502 C C . TYR A 1 185 ? -3.249 -6.729 -1.976 1.00 83.12 185 TYR A C 1
ATOM 1504 O O . TYR A 1 185 ? -3.695 -7.341 -2.946 1.00 83.12 185 TYR A O 1
ATOM 1512 N N . TYR A 1 186 ? -2.526 -5.621 -2.058 1.00 78.75 186 TYR A N 1
ATOM 1513 C CA . TYR A 1 186 ? -1.983 -5.023 -3.260 1.00 78.75 186 TYR A CA 1
ATOM 1514 C C . TYR A 1 186 ? -0.518 -4.689 -3.018 1.00 78.75 186 TYR A C 1
ATOM 1516 O O . TYR A 1 186 ? -0.155 -4.239 -1.935 1.00 78.75 186 TYR A O 1
ATOM 1524 N N . GLU A 1 187 ? 0.311 -4.908 -4.027 1.00 76.06 187 GLU A N 1
ATOM 1525 C CA . GLU A 1 187 ? 1.762 -4.768 -3.950 1.00 76.06 187 GLU A CA 1
ATOM 1526 C C . GLU A 1 187 ? 2.250 -3.867 -5.082 1.00 76.06 187 GLU A C 1
ATOM 1528 O O . GLU A 1 187 ? 1.742 -3.955 -6.207 1.00 76.06 187 GLU A O 1
ATOM 1533 N N . PHE A 1 188 ? 3.191 -2.980 -4.766 1.00 73.00 188 PHE A N 1
ATOM 1534 C CA . PHE A 1 188 ? 3.843 -2.115 -5.738 1.00 73.00 188 PHE A CA 1
ATOM 1535 C C . PHE A 1 188 ? 5.306 -1.850 -5.372 1.00 73.00 188 PHE A C 1
ATOM 1537 O O . PHE A 1 188 ? 5.658 -1.685 -4.200 1.00 73.00 188 PHE A O 1
ATOM 1544 N N . ASP A 1 189 ? 6.130 -1.759 -6.413 1.00 64.12 189 ASP A N 1
ATOM 1545 C CA . ASP A 1 189 ? 7.580 -1.642 -6.291 1.00 64.12 189 ASP A CA 1
ATOM 1546 C C . ASP A 1 189 ? 7.993 -0.170 -6.360 1.00 64.12 189 ASP A C 1
ATOM 1548 O O . ASP A 1 189 ? 7.765 0.515 -7.361 1.00 64.12 189 ASP A O 1
ATOM 1552 N N . GLU A 1 190 ? 8.670 0.336 -5.337 1.00 59.00 190 GLU A N 1
ATOM 1553 C CA . GLU A 1 190 ? 9.342 1.624 -5.424 1.00 59.00 190 GLU A CA 1
ATOM 1554 C C . GLU A 1 190 ? 10.736 1.398 -6.023 1.00 59.00 190 GLU A C 1
ATOM 1556 O O . GLU A 1 190 ? 11.663 0.917 -5.365 1.00 59.00 190 GLU A O 1
ATOM 1561 N N . LYS A 1 191 ? 10.900 1.724 -7.314 1.00 54.25 191 LYS A N 1
ATOM 1562 C CA . LYS A 1 191 ? 12.228 1.709 -7.943 1.00 54.25 191 LYS A CA 1
ATOM 1563 C C . LYS A 1 191 ? 13.109 2.757 -7.267 1.00 54.25 191 LYS A C 1
ATOM 1565 O O . LYS A 1 191 ? 12.950 3.952 -7.515 1.00 54.25 191 LYS A O 1
ATOM 1570 N N . ILE A 1 192 ? 14.070 2.308 -6.466 1.00 44.06 192 ILE A N 1
ATOM 1571 C CA . ILE A 1 192 ? 15.138 3.170 -5.962 1.00 44.06 192 ILE A CA 1
ATOM 1572 C C . ILE A 1 192 ? 16.067 3.465 -7.147 1.00 44.06 192 ILE A C 1
ATOM 1574 O O . ILE A 1 192 ? 16.658 2.546 -7.715 1.00 44.06 192 ILE A O 1
ATOM 1578 N N . LYS A 1 193 ? 16.103 4.733 -7.576 1.00 42.22 193 LYS A N 1
ATOM 1579 C CA . LYS A 1 193 ? 16.983 5.225 -8.649 1.00 42.22 193 LYS A CA 1
ATOM 1580 C C . LYS A 1 193 ? 18.446 5.229 -8.228 1.00 42.22 193 LYS A C 1
ATOM 1582 O O . LYS A 1 193 ? 18.712 5.601 -7.064 1.00 42.22 193 LYS A O 1
#

Sequence (193 aa):
MIFIKKINLAFVFLIVLGFLVRCPQQPEKDIETYIAKNFECKTIKSVDGTVPPILGGKFNYYVSFVDKSNNDCFLIINPSLDKYILVYNNLYIEHNSKKLQDKYRDFIQSKLDPPNFSSEYMIKSSLVDLNVKKGKSNLDLFKKGEVGEMLIQDEYIYMDREKGKMLGPTQVKNTILFDTETKSYYEFDEKIK

Solvent-accessible surface area (backbone atoms only — not comparable to full-atom values): 11180 Å² total; per-residue (Å²): 137,84,81,78,86,72,76,55,66,68,57,57,50,50,53,56,50,59,72,62,61,65,74,81,70,66,69,75,68,57,60,67,63,51,42,55,71,76,42,68,53,65,46,81,76,46,76,41,78,74,45,58,72,29,70,92,44,83,42,44,34,37,35,34,31,28,31,74,86,71,44,43,31,40,35,41,26,24,82,87,68,81,42,39,41,38,37,32,75,75,43,70,78,46,66,74,38,71,70,58,48,63,74,41,38,73,62,51,50,65,66,43,59,69,80,72,89,47,91,55,42,47,75,48,48,41,82,74,46,43,35,31,25,39,33,47,46,76,39,92,66,36,82,78,39,44,34,29,41,36,34,34,36,39,36,59,42,73,59,65,94,84,65,96,76,88,88,73,78,48,56,41,40,34,43,33,44,26,17,78,82,81,63,44,67,45,43,41,66,49,81,65,128